Protein AF-A0A7T8K9T1-F1 (afdb_monomer)

Nearest PDB structures (foldseek):
  6iay-assembly1_A  TM=7.901E-01  e=1.241E-09  Homo sapiens
  2ceo-assembly2_B  TM=8.152E-01  e=9.406E-09  Homo sapiens
  2hi9-assembly1_A  TM=8.503E-01  e=2.207E-08  Homo sapiens
  4dy0-assembly2_B  TM=8.285E-01  e=6.074E-08  Homo sapiens
  2h4p-assembly1_A  TM=8.066E-01  e=1.470E-05  Gallus gallus

Sequence (209 aa):
DALTSVEPSVVNFINLPSYGRRLVPTSGLSLRGKFQAGYDPKLDATSVQVPLEMPLNLSLLLLLPGKPGEFKVGGLSSLESKLNSTSWNGLLKNFLPLQKEAHLLLPRLEQESLINLNSTFTTMGSTEIFGQEANFVGINGGRDLRLSAFYEFAKLSLKDSFKMNNTNNTTSSSEYDFRFERQFLYVLRHDPTGLIVTIGRYLKPKHAL

Mean predicted aligned error: 5.84 Å

Radius of gyration: 20.26 Å; Cα contacts (8 Å, |Δi|>4): 430; chains: 1; bounding box: 49×37×64 Å

Secondary structure (DSSP, 8-state):
--EEEEEEEEEEEEE--TT--EEEEEEEEEEEE--EEEEETTTTEEEEEEE--TTTTEEEEEEEEBSTT---TTHHHHHHHH-SHHHHHHHHTT-EE-SS-EEEEEE--EEEEEEE-HHHHHHTT--GGGSTT---HHHHSSS-------EEEEEEE-TTT----------PPP-EEEE--S-EEEEEEETTT--EEEEEEE-S-SS--

Structure (mmCIF, N/CA/C/O backbone):
data_AF-A0A7T8K9T1-F1
#
_entry.id   AF-A0A7T8K9T1-F1
#
loop_
_atom_site.group_PDB
_atom_site.id
_atom_site.type_symbol
_atom_site.label_atom_id
_atom_site.label_alt_id
_atom_site.label_comp_id
_atom_site.label_asym_id
_atom_site.label_entity_id
_atom_site.label_seq_id
_atom_site.pdbx_PDB_ins_code
_atom_site.Cartn_x
_atom_site.Cartn_y
_atom_site.Cartn_z
_atom_site.occupancy
_atom_site.B_iso_or_equiv
_atom_site.auth_seq_id
_atom_site.auth_comp_id
_atom_site.auth_asym_id
_atom_site.auth_atom_id
_atom_site.pdbx_PDB_model_num
ATOM 1 N N . ASP A 1 1 ? 4.604 10.161 19.103 1.00 60.38 1 ASP A N 1
ATOM 2 C CA . ASP A 1 1 ? 4.422 8.698 19.207 1.00 60.38 1 ASP A CA 1
ATOM 3 C C . ASP A 1 1 ? 2.996 8.327 19.577 1.00 60.38 1 ASP A C 1
ATOM 5 O O . ASP A 1 1 ? 2.416 8.959 20.454 1.00 60.38 1 ASP A O 1
ATOM 9 N N . ALA A 1 2 ? 2.415 7.377 18.836 1.00 71.12 2 ALA A N 1
ATOM 10 C CA . ALA A 1 2 ? 0.967 7.161 18.723 1.00 71.12 2 ALA A CA 1
ATOM 11 C C . ALA A 1 2 ? 0.430 5.887 19.408 1.00 71.12 2 ALA A C 1
ATOM 13 O O . ALA A 1 2 ? -0.766 5.824 19.692 1.00 71.12 2 ALA A O 1
ATOM 14 N N . LEU A 1 3 ? 1.276 4.879 19.652 1.00 86.12 3 LEU A N 1
ATOM 15 C CA . LEU A 1 3 ? 0.859 3.535 20.075 1.00 86.12 3 LEU A CA 1
ATOM 16 C C . LEU A 1 3 ? 0.908 3.355 21.598 1.00 86.12 3 LEU A C 1
ATOM 18 O O . LEU A 1 3 ? 1.920 3.648 22.233 1.00 86.12 3 LEU A O 1
ATOM 22 N N . THR A 1 4 ? -0.172 2.817 22.162 1.00 86.94 4 THR A N 1
ATOM 23 C CA . THR A 1 4 ? -0.349 2.493 23.588 1.00 86.94 4 THR A CA 1
ATOM 24 C C . THR A 1 4 ? -0.264 0.996 23.878 1.00 86.94 4 THR A C 1
ATOM 26 O O . THR A 1 4 ? 0.094 0.625 24.988 1.00 86.94 4 THR A O 1
ATOM 29 N N . SER A 1 5 ? -0.532 0.126 22.898 1.00 88.81 5 SER A N 1
ATOM 30 C CA . SER A 1 5 ? -0.268 -1.320 22.988 1.00 88.81 5 SER A CA 1
ATOM 31 C C . SER A 1 5 ? 0.101 -1.897 21.618 1.00 88.81 5 SER A C 1
ATOM 33 O O . SER A 1 5 ? -0.417 -1.459 20.586 1.00 88.81 5 SER A O 1
ATOM 35 N N . VAL A 1 6 ? 1.021 -2.866 21.624 1.00 91.00 6 VAL A N 1
ATOM 36 C CA . VAL A 1 6 ? 1.451 -3.658 20.465 1.00 91.00 6 VAL A CA 1
ATOM 37 C C . VAL A 1 6 ? 1.528 -5.118 20.901 1.00 91.00 6 VAL A C 1
ATOM 39 O O . VAL A 1 6 ? 2.450 -5.513 21.610 1.00 91.00 6 VAL A O 1
ATOM 42 N N . GLU A 1 7 ? 0.564 -5.929 20.478 1.00 92.44 7 GLU A N 1
ATOM 43 C CA . GLU A 1 7 ? 0.436 -7.323 20.909 1.00 92.44 7 GLU A CA 1
ATOM 44 C C . GLU A 1 7 ? 0.354 -8.272 19.704 1.00 92.44 7 GLU A C 1
ATOM 46 O O . GLU A 1 7 ? -0.314 -7.961 18.711 1.00 92.44 7 GLU A O 1
ATOM 51 N N . PRO A 1 8 ? 0.994 -9.455 19.749 1.00 93.06 8 PRO A N 1
ATOM 52 C CA . PRO A 1 8 ? 0.718 -10.517 18.789 1.00 93.06 8 PRO A CA 1
ATOM 53 C C . PRO A 1 8 ? -0.766 -10.897 18.812 1.00 93.06 8 PRO A C 1
ATOM 55 O O . PRO A 1 8 ? -1.368 -11.011 19.874 1.00 93.06 8 PRO A O 1
ATOM 58 N N . SER A 1 9 ? -1.354 -11.130 17.641 1.00 94.06 9 SER A N 1
ATOM 59 C CA . SER A 1 9 ? -2.766 -11.508 17.528 1.00 94.06 9 SER A CA 1
ATOM 60 C C . SER A 1 9 ? -3.000 -12.489 16.377 1.00 94.06 9 SER A C 1
ATOM 62 O O . SER A 1 9 ? -2.085 -12.809 15.612 1.00 94.06 9 SER A 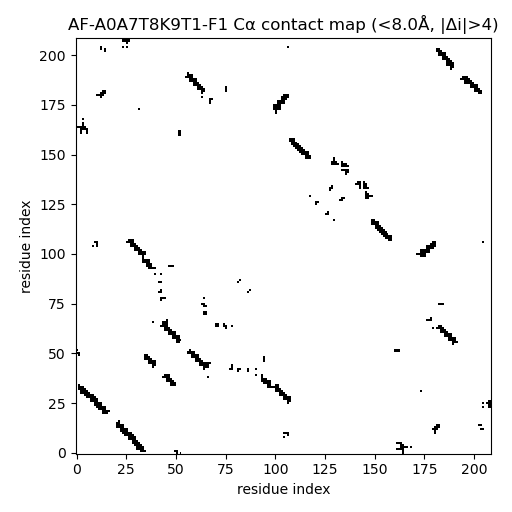O 1
ATOM 64 N N . VAL A 1 10 ? -4.235 -12.972 16.254 1.00 94.19 10 VAL A N 1
ATOM 65 C CA . VAL A 1 10 ? -4.708 -13.796 15.138 1.00 94.19 10 VAL A CA 1
ATOM 66 C C . VAL A 1 10 ? -5.718 -12.994 14.329 1.00 94.19 10 VAL A C 1
ATOM 68 O O . VAL A 1 10 ? -6.667 -12.432 14.872 1.00 94.19 10 VAL A O 1
ATOM 71 N N . VAL A 1 11 ? -5.532 -12.968 13.012 1.00 93.44 11 VAL A N 1
ATOM 72 C CA . VAL A 1 11 ? -6.467 -12.346 12.070 1.00 93.44 11 VAL A CA 1
ATOM 73 C C . VAL A 1 11 ? -7.157 -13.439 11.274 1.00 93.44 11 VAL A C 1
ATOM 75 O O . VAL A 1 11 ? -6.499 -14.250 10.626 1.00 93.44 11 VAL A O 1
ATOM 78 N N . ASN A 1 12 ? -8.487 -13.451 11.289 1.00 93.31 12 ASN A N 1
ATOM 79 C CA . ASN A 1 12 ? -9.278 -14.351 10.454 1.00 93.31 12 ASN A CA 1
ATOM 80 C C . ASN A 1 12 ? -9.433 -13.744 9.058 1.00 93.31 12 ASN A C 1
ATOM 82 O O . ASN A 1 12 ? -10.437 -13.108 8.750 1.00 93.31 12 ASN A O 1
ATOM 86 N N . PHE A 1 13 ? -8.413 -13.910 8.217 1.00 93.56 13 PHE A N 1
ATOM 87 C CA . PHE A 1 13 ? -8.350 -13.239 6.926 1.00 93.56 13 PHE A CA 1
ATOM 88 C C . PHE A 1 13 ? -9.337 -13.847 5.922 1.00 93.56 13 PHE A C 1
ATOM 90 O O . PHE A 1 13 ? -9.334 -15.048 5.652 1.00 93.56 13 PHE A O 1
ATOM 97 N N . ILE A 1 14 ? -10.170 -13.003 5.329 1.00 89.94 14 ILE A N 1
ATOM 98 C CA . ILE A 1 14 ? -11.134 -13.338 4.293 1.00 89.94 14 ILE A CA 1
ATOM 99 C C . ILE A 1 14 ? -10.390 -13.482 2.970 1.00 89.94 14 ILE A C 1
ATOM 101 O O . ILE A 1 14 ? -9.981 -12.502 2.346 1.00 89.94 14 ILE A O 1
ATOM 105 N N . ASN A 1 15 ? -10.262 -14.724 2.521 1.00 83.44 15 ASN A N 1
ATOM 106 C CA . ASN A 1 15 ? -9.766 -15.060 1.201 1.00 83.44 15 ASN A CA 1
ATOM 107 C C . ASN A 1 15 ? -10.945 -15.410 0.279 1.00 83.44 15 ASN A C 1
ATOM 109 O O . ASN A 1 15 ? -11.869 -16.121 0.681 1.00 83.44 15 ASN A O 1
ATOM 113 N N . LEU A 1 16 ? -10.903 -14.925 -0.961 1.00 76.44 16 LEU A N 1
ATOM 114 C CA . LEU A 1 16 ? -11.882 -15.230 -2.008 1.00 76.44 16 LEU A CA 1
ATOM 115 C C . LEU A 1 16 ? -11.211 -16.020 -3.145 1.00 76.44 16 LEU A C 1
ATOM 117 O O . LEU A 1 16 ? -10.875 -15.436 -4.176 1.00 76.44 16 LEU A O 1
ATOM 121 N N . PRO A 1 17 ? -10.965 -17.333 -2.993 1.00 68.88 17 PRO A N 1
ATOM 122 C CA . PRO A 1 17 ? -10.675 -18.183 -4.142 1.00 68.88 17 PRO A CA 1
ATOM 123 C C . PRO A 1 17 ? -11.879 -18.255 -5.095 1.00 68.88 17 PRO A C 1
ATOM 125 O O . PRO A 1 17 ? -13.014 -17.964 -4.718 1.00 68.88 17 PRO A O 1
ATOM 128 N N . SER A 1 18 ? -11.644 -18.740 -6.315 1.00 67.94 18 SER A N 1
ATOM 129 C CA . SER A 1 18 ? -12.665 -18.908 -7.361 1.00 67.94 18 SER A CA 1
ATOM 130 C C . SER A 1 18 ? -13.887 -19.743 -6.935 1.00 67.94 18 SER A C 1
ATOM 132 O O . SER A 1 18 ? -14.929 -19.657 -7.572 1.00 67.94 18 SER A O 1
ATOM 134 N N . TYR A 1 19 ? -13.771 -20.533 -5.860 1.00 61.38 19 TYR A N 1
ATOM 135 C CA . TYR A 1 19 ? -14.794 -21.461 -5.360 1.00 61.38 19 TYR A CA 1
ATOM 136 C C . TYR A 1 19 ? -15.547 -20.976 -4.104 1.00 61.38 19 TYR A C 1
ATOM 138 O O . TYR A 1 19 ? -16.273 -21.758 -3.495 1.00 61.38 19 TYR A O 1
ATOM 146 N N . GLY A 1 20 ? -15.389 -19.714 -3.687 1.00 72.00 20 GLY A N 1
ATOM 147 C CA . GLY A 1 20 ? -16.167 -19.122 -2.587 1.00 72.00 20 GLY A CA 1
ATOM 148 C C . GLY A 1 20 ? -15.324 -18.493 -1.477 1.00 72.00 20 GLY A C 1
ATOM 149 O O . GLY A 1 20 ? -14.103 -18.427 -1.558 1.00 72.00 20 GLY A O 1
ATOM 150 N N . AR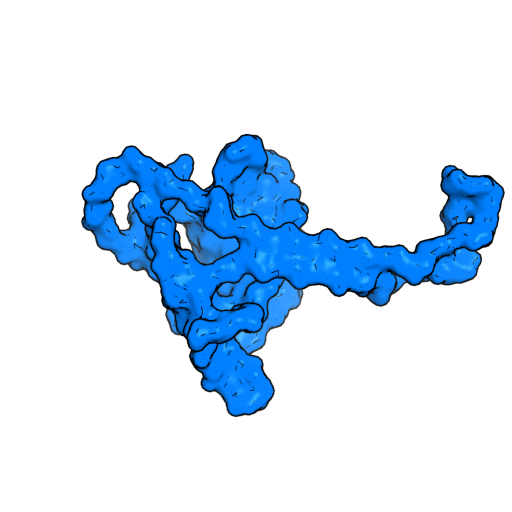G A 1 21 ? -15.980 -17.991 -0.424 1.00 79.69 21 ARG A N 1
ATOM 151 C CA . ARG A 1 21 ? -15.327 -17.292 0.697 1.00 79.69 21 ARG A CA 1
ATOM 152 C C . ARG A 1 21 ? -14.729 -18.287 1.695 1.00 79.69 21 ARG A C 1
ATOM 154 O O . ARG A 1 21 ? -15.449 -19.124 2.229 1.00 79.69 21 ARG A O 1
ATOM 161 N N . ARG A 1 22 ? -13.440 -18.141 2.016 1.00 85.88 22 ARG A N 1
ATOM 162 C CA . ARG A 1 22 ? -12.745 -18.914 3.060 1.00 85.88 22 ARG A CA 1
ATOM 163 C C . ARG A 1 22 ? -12.106 -17.980 4.083 1.00 85.88 22 ARG A C 1
ATOM 165 O O . ARG A 1 22 ? -11.428 -17.029 3.708 1.00 85.88 22 ARG A O 1
ATOM 172 N N . LEU A 1 23 ? -12.288 -18.278 5.368 1.00 89.56 23 LEU A N 1
ATOM 173 C CA . LEU A 1 23 ? -11.522 -17.647 6.442 1.00 89.56 23 LEU A CA 1
ATOM 174 C C . LEU A 1 23 ? -10.201 -18.397 6.624 1.00 89.56 23 LEU A C 1
ATOM 176 O O . LEU A 1 23 ? -10.181 -19.626 6.697 1.00 89.56 23 LEU A O 1
ATOM 180 N N . VAL A 1 24 ? -9.103 -17.652 6.654 1.00 92.00 24 VAL A N 1
ATOM 181 C CA . VAL A 1 24 ? -7.746 -18.161 6.839 1.00 92.00 24 VAL A CA 1
ATOM 182 C C . VAL A 1 24 ? -7.175 -17.500 8.092 1.00 92.00 24 VAL A C 1
ATOM 184 O O . VAL A 1 24 ? -6.816 -16.321 8.033 1.00 92.00 24 VAL A O 1
ATOM 187 N N . PRO A 1 25 ? -7.111 -18.215 9.226 1.00 93.31 25 PRO A N 1
ATOM 188 C CA . PRO A 1 25 ? -6.424 -17.726 10.413 1.00 93.31 25 PRO A CA 1
ATOM 189 C C . PRO A 1 25 ? -4.951 -17.465 10.082 1.00 93.31 25 PRO A C 1
ATOM 191 O O . PRO A 1 25 ? -4.279 -18.319 9.504 1.00 93.31 25 PRO A O 1
ATOM 194 N N . THR A 1 26 ? -4.447 -16.280 10.413 1.00 92.69 26 THR A N 1
ATOM 195 C CA . THR A 1 26 ? -3.045 -15.900 10.201 1.00 92.69 26 THR A CA 1
ATOM 196 C C . THR A 1 26 ? -2.505 -15.150 11.405 1.00 92.69 26 THR A C 1
ATOM 198 O O . THR A 1 26 ? -3.240 -14.433 12.086 1.00 92.69 26 THR A O 1
ATOM 201 N N . SER A 1 27 ? -1.197 -15.253 11.638 1.00 93.38 27 SER A N 1
ATOM 202 C CA . SER A 1 27 ? -0.519 -14.387 12.598 1.00 93.38 27 SER A CA 1
ATOM 203 C C . SER A 1 27 ? -0.641 -12.921 12.186 1.00 93.38 27 SER A C 1
ATOM 205 O O . SER A 1 27 ? -0.447 -12.557 11.020 1.00 93.38 27 SER A O 1
ATOM 207 N N . GLY A 1 28 ? -0.907 -12.074 13.169 1.00 93.56 28 GLY A N 1
ATOM 208 C CA . GLY A 1 28 ? -1.010 -10.636 13.015 1.00 93.56 28 GLY A CA 1
ATOM 209 C C . GLY A 1 28 ? -0.568 -9.884 14.257 1.00 93.56 28 GLY A C 1
ATOM 210 O O . GLY A 1 28 ? 0.108 -10.427 15.135 1.00 93.56 28 GLY A O 1
ATOM 211 N N . LEU A 1 29 ? -0.945 -8.615 14.285 1.00 94.00 29 LEU A N 1
ATOM 212 C CA . LEU A 1 29 ? -0.691 -7.665 15.349 1.00 94.00 29 LEU A CA 1
ATOM 213 C C . LEU A 1 29 ? -2.006 -6.977 15.718 1.00 94.00 29 LEU A C 1
ATOM 215 O O . LEU A 1 29 ? -2.808 -6.632 14.848 1.00 94.00 29 LEU A O 1
ATOM 219 N N . SER A 1 30 ? -2.201 -6.795 17.015 1.00 94.31 30 SER A N 1
ATOM 220 C CA . SER A 1 30 ? -3.205 -5.931 17.618 1.00 94.31 30 SER A CA 1
ATOM 221 C C . SER A 1 30 ? -2.488 -4.677 18.097 1.00 94.31 30 SER A C 1
ATOM 223 O O . SER A 1 30 ? -1.637 -4.742 18.983 1.00 94.31 30 SER A O 1
ATOM 225 N N . LEU A 1 31 ? -2.806 -3.546 17.479 1.00 93.62 31 LEU A N 1
ATOM 226 C CA . LEU A 1 31 ? -2.271 -2.242 17.834 1.00 93.62 31 LEU A CA 1
ATOM 227 C C . LEU A 1 31 ? -3.376 -1.426 18.501 1.00 93.62 31 LEU A C 1
ATOM 229 O O . LEU A 1 31 ? -4.505 -1.378 18.010 1.00 93.62 31 LEU A O 1
ATOM 233 N N . ARG A 1 32 ? -3.055 -0.748 19.599 1.00 93.50 32 ARG A N 1
ATOM 234 C CA . ARG A 1 32 ? -3.920 0.275 20.200 1.00 93.50 32 ARG A CA 1
ATOM 235 C C . ARG A 1 32 ? -3.181 1.594 20.245 1.00 93.50 32 ARG A C 1
ATOM 237 O O . ARG A 1 32 ? -1.961 1.615 20.405 1.00 93.50 32 ARG A O 1
ATOM 244 N N . GLY A 1 33 ? -3.910 2.684 20.061 1.00 91.94 33 GLY A N 1
ATOM 245 C CA . GLY A 1 33 ? -3.324 4.012 20.104 1.00 91.94 33 GLY A CA 1
ATOM 246 C C . GLY A 1 33 ? -4.173 5.080 19.439 1.00 91.94 33 GLY A C 1
ATOM 247 O O . GLY A 1 33 ? -5.306 4.848 19.009 1.00 91.94 33 GLY A O 1
ATOM 248 N N . LYS A 1 34 ? -3.601 6.279 19.352 1.00 91.50 34 LYS A N 1
ATOM 249 C CA . LYS A 1 34 ? -4.200 7.424 18.664 1.00 91.50 34 LYS A CA 1
ATOM 250 C C . LYS A 1 34 ? -3.694 7.475 17.232 1.00 91.50 34 LYS A C 1
ATOM 252 O O . LYS A 1 34 ? -2.539 7.810 16.992 1.00 91.50 34 LYS A O 1
ATOM 257 N N . PHE A 1 35 ? -4.571 7.179 16.285 1.00 93.88 35 PHE A N 1
ATOM 258 C CA . PHE A 1 35 ? -4.246 7.199 14.862 1.00 93.88 35 PHE A CA 1
ATOM 259 C C . PHE A 1 35 ? -4.880 8.399 14.168 1.00 93.88 35 PHE A C 1
ATOM 261 O O . PHE A 1 35 ? -5.846 8.984 14.664 1.00 93.88 35 PHE A O 1
ATOM 268 N N . GLN A 1 36 ? -4.355 8.732 12.991 1.00 95.69 36 GLN A N 1
ATOM 269 C CA . GLN A 1 36 ? -5.119 9.506 12.022 1.00 95.69 36 GLN A CA 1
ATOM 270 C C . GLN A 1 36 ? -5.840 8.532 11.098 1.00 95.69 36 GLN A C 1
ATOM 272 O O . GLN A 1 36 ? -5.248 7.553 10.642 1.00 95.69 36 GLN A O 1
ATOM 277 N N . ALA A 1 37 ? -7.117 8.770 10.837 1.00 96.94 37 ALA A N 1
ATOM 278 C CA . ALA A 1 37 ? -7.917 7.898 9.994 1.00 96.94 37 ALA A CA 1
ATOM 279 C C . ALA A 1 37 ? -9.030 8.680 9.300 1.00 96.94 37 ALA A C 1
ATOM 281 O O . ALA A 1 37 ? -9.370 9.793 9.701 1.00 96.94 37 ALA A O 1
ATOM 282 N N . GLY A 1 38 ? -9.606 8.081 8.264 1.00 96.00 38 GLY A N 1
ATOM 283 C CA . GLY A 1 38 ? -10.711 8.669 7.525 1.00 96.00 38 GLY A CA 1
ATOM 284 C C . GLY A 1 38 ? -11.374 7.679 6.585 1.00 96.00 38 GLY A C 1
ATOM 285 O O . GLY A 1 38 ? -10.893 6.569 6.368 1.00 96.00 38 GLY A O 1
ATOM 286 N N . TYR A 1 39 ? -12.501 8.091 6.021 1.00 96.62 39 TYR A N 1
ATOM 287 C CA . TYR A 1 39 ? -13.140 7.397 4.910 1.00 96.62 39 TYR A CA 1
ATOM 288 C C . TYR A 1 39 ? -13.135 8.320 3.697 1.00 96.62 39 TYR A C 1
ATOM 290 O O . TYR A 1 39 ? -13.576 9.464 3.798 1.00 96.62 39 TYR A O 1
ATOM 298 N N . ASP A 1 40 ? -12.654 7.822 2.562 1.00 97.06 40 ASP A N 1
ATOM 299 C CA . ASP A 1 40 ? -12.698 8.527 1.285 1.00 97.06 40 ASP A CA 1
ATOM 300 C C . ASP A 1 40 ? -13.885 8.009 0.451 1.00 97.06 40 ASP A C 1
ATOM 302 O O . ASP A 1 40 ? -13.859 6.859 0.005 1.00 97.06 40 ASP A O 1
ATOM 306 N N . PRO A 1 41 ? -14.926 8.824 0.199 1.00 94.94 41 PRO A N 1
ATOM 307 C CA . PRO A 1 41 ? -16.082 8.403 -0.592 1.00 94.94 41 PRO A CA 1
ATOM 308 C C . PRO A 1 41 ? -15.787 8.175 -2.078 1.00 94.94 41 PRO A C 1
ATOM 310 O O . PRO A 1 41 ? -16.513 7.427 -2.728 1.00 94.94 41 PRO A O 1
ATOM 313 N N . LYS A 1 42 ? -14.762 8.830 -2.640 1.00 95.19 42 LYS A N 1
ATOM 314 C CA . LYS A 1 42 ? -14.414 8.706 -4.064 1.00 95.19 42 LYS A CA 1
ATOM 315 C C . LYS A 1 42 ? -13.691 7.389 -4.315 1.00 95.19 42 LYS A C 1
ATOM 317 O O . LYS A 1 42 ? -14.028 6.671 -5.258 1.00 95.19 42 LYS A O 1
ATOM 322 N N . LEU A 1 43 ? -12.723 7.074 -3.458 1.00 97.00 43 LEU A N 1
ATOM 323 C CA . LEU A 1 43 ? -12.004 5.802 -3.480 1.00 97.00 43 LEU A CA 1
ATOM 324 C C . LEU A 1 43 ? -12.817 4.659 -2.872 1.00 97.00 43 LEU A C 1
ATOM 326 O O . LEU A 1 43 ? -12.529 3.507 -3.183 1.00 97.00 43 LEU A O 1
ATOM 330 N N . ASP A 1 44 ? -13.843 4.979 -2.077 1.00 96.44 44 ASP A N 1
ATOM 331 C CA . ASP A 1 44 ? -14.644 4.013 -1.326 1.00 96.44 44 ASP A CA 1
ATOM 332 C C . ASP A 1 44 ? -13.741 3.150 -0.433 1.00 96.44 44 ASP A C 1
ATOM 334 O O . ASP A 1 44 ? -13.670 1.927 -0.561 1.00 96.44 44 ASP A O 1
ATOM 338 N N . ALA A 1 45 ? -12.975 3.823 0.430 1.00 97.25 45 ALA A N 1
ATOM 339 C CA . ALA A 1 45 ? -11.982 3.182 1.284 1.00 97.25 45 ALA A CA 1
ATOM 340 C C . ALA A 1 45 ? -11.879 3.850 2.655 1.00 97.25 45 ALA A C 1
ATOM 342 O O . ALA A 1 45 ? -11.843 5.077 2.762 1.00 97.25 45 ALA A O 1
ATOM 343 N N . THR A 1 46 ? -11.764 3.039 3.701 1.00 97.31 46 THR A N 1
ATOM 344 C CA . THR A 1 46 ? -11.323 3.473 5.026 1.00 97.31 46 THR A CA 1
ATOM 345 C C . THR A 1 46 ? -9.806 3.417 5.103 1.00 97.31 46 THR A C 1
ATOM 347 O O . THR A 1 46 ? -9.207 2.381 4.824 1.00 97.31 46 THR A O 1
ATOM 350 N N . SER A 1 47 ? -9.178 4.511 5.517 1.00 97.38 47 SER A N 1
ATOM 351 C CA . SER A 1 47 ? -7.733 4.608 5.651 1.00 97.38 47 SER A CA 1
ATOM 352 C C . SER A 1 47 ? -7.304 4.900 7.084 1.00 97.38 47 SER A C 1
ATOM 354 O O . SER A 1 47 ? -7.959 5.655 7.799 1.00 97.38 47 SER A O 1
ATOM 356 N N . VAL A 1 48 ? -6.188 4.301 7.498 1.00 97.56 48 VAL A N 1
ATOM 357 C CA . VAL A 1 48 ? -5.554 4.511 8.808 1.00 97.56 48 VAL A CA 1
ATOM 358 C C . VAL A 1 48 ? -4.068 4.778 8.595 1.00 97.56 48 VAL A C 1
ATOM 360 O O . VAL A 1 48 ? -3.414 4.071 7.830 1.00 97.56 48 VAL A O 1
ATOM 363 N N . GLN A 1 49 ? -3.543 5.806 9.251 1.00 96.56 49 GLN A N 1
ATOM 364 C CA . GLN A 1 49 ? -2.127 6.146 9.267 1.00 96.56 49 GLN A CA 1
ATOM 365 C C . GLN A 1 49 ? -1.513 5.690 10.587 1.00 96.56 49 GLN A C 1
ATOM 367 O O . GLN A 1 49 ? -1.940 6.115 11.664 1.00 96.56 49 GLN A O 1
ATOM 372 N N . VAL A 1 50 ? -0.485 4.853 10.485 1.00 94.38 50 VAL A N 1
ATOM 373 C CA . VAL A 1 50 ? 0.334 4.393 11.605 1.00 94.38 50 VAL A CA 1
ATOM 374 C C . VAL A 1 50 ? 1.725 5.012 11.469 1.00 94.38 50 VAL A C 1
ATOM 376 O O . VAL A 1 50 ? 2.480 4.601 10.584 1.00 94.38 50 VAL A O 1
ATOM 379 N N . PRO A 1 51 ? 2.078 5.998 12.310 1.00 91.44 51 PRO A N 1
ATOM 380 C CA . PRO A 1 51 ? 3.434 6.528 12.356 1.00 91.44 51 PRO A CA 1
ATOM 381 C C . PRO A 1 51 ? 4.420 5.422 12.734 1.00 91.44 51 PRO A C 1
ATOM 383 O O . PRO A 1 51 ? 4.160 4.639 13.650 1.00 91.44 51 PRO A O 1
ATOM 386 N N . LEU A 1 52 ? 5.541 5.367 12.027 1.00 88.94 52 LEU A N 1
ATOM 387 C CA . LEU A 1 52 ? 6.677 4.504 12.321 1.00 88.94 52 LEU A CA 1
ATOM 388 C C . LEU A 1 52 ? 7.808 5.344 12.920 1.00 88.94 52 LEU A C 1
ATOM 390 O O . LEU A 1 52 ? 7.811 6.573 12.841 1.00 88.94 52 LEU A O 1
ATOM 394 N N . GLU A 1 53 ? 8.769 4.675 13.544 1.00 73.88 53 GLU A N 1
ATOM 395 C CA . GLU A 1 53 ? 9.801 5.350 14.324 1.00 73.88 53 GLU A CA 1
ATOM 396 C C . GLU A 1 53 ? 10.747 6.268 13.536 1.00 73.88 53 GLU A C 1
ATOM 398 O O . GLU A 1 53 ? 10.997 6.125 12.334 1.00 73.88 53 GLU A O 1
ATOM 403 N N . MET A 1 54 ? 11.355 7.183 14.294 1.00 62.31 54 MET A N 1
ATOM 404 C CA . MET A 1 54 ? 12.549 7.934 13.916 1.00 62.31 54 MET A CA 1
ATOM 405 C C . MET A 1 54 ? 13.750 6.987 13.713 1.00 62.31 54 MET A C 1
ATOM 407 O O . MET A 1 54 ? 13.846 5.969 14.397 1.00 62.31 54 MET A O 1
ATOM 411 N N . PRO A 1 55 ? 14.686 7.294 12.793 1.00 62.19 55 PRO A N 1
ATOM 412 C CA . PRO A 1 55 ? 15.034 8.638 12.313 1.00 62.19 55 PRO A CA 1
ATOM 413 C C . PRO A 1 55 ? 14.340 9.095 11.025 1.00 62.19 55 PRO A C 1
ATOM 415 O O . PRO A 1 55 ? 14.492 10.251 10.644 1.00 62.19 55 PRO A O 1
ATOM 418 N N . LEU A 1 56 ? 13.597 8.224 10.339 1.00 75.62 56 LEU A N 1
ATOM 419 C CA . LEU A 1 56 ? 13.116 8.519 8.985 1.00 75.62 56 LEU A CA 1
ATOM 420 C C . LEU A 1 56 ? 11.721 9.156 8.929 1.00 75.62 56 LEU A C 1
ATOM 422 O O . LEU A 1 56 ? 11.303 9.511 7.840 1.00 75.62 56 LEU A O 1
ATOM 426 N N . ASN A 1 57 ? 10.996 9.327 10.044 1.00 87.56 57 ASN A N 1
ATOM 427 C CA . ASN A 1 57 ? 9.646 9.926 10.048 1.00 87.56 57 ASN A CA 1
ATOM 428 C C . ASN A 1 57 ? 8.742 9.320 8.956 1.00 87.56 57 ASN A C 1
ATOM 430 O O . ASN A 1 57 ? 8.204 10.024 8.095 1.00 87.56 57 ASN A O 1
ATOM 434 N N . LEU A 1 58 ? 8.671 7.988 8.935 1.00 92.88 58 LEU A N 1
ATOM 435 C CA . LEU A 1 58 ? 7.836 7.257 7.991 1.00 92.88 58 LEU A CA 1
ATOM 436 C C . LEU A 1 58 ? 6.457 7.023 8.593 1.00 92.88 58 LEU A C 1
ATOM 438 O O . LEU A 1 58 ? 6.322 6.794 9.789 1.00 92.88 58 LEU A O 1
ATOM 442 N N . SER A 1 59 ? 5.450 6.959 7.738 1.00 94.31 59 SER A N 1
ATOM 443 C CA . SER A 1 59 ? 4.120 6.498 8.102 1.00 94.31 59 SER A CA 1
ATOM 444 C C . SER A 1 59 ? 3.701 5.335 7.217 1.00 94.31 59 SER A C 1
ATOM 446 O O . SER A 1 59 ? 3.848 5.374 5.992 1.00 94.31 59 SER A O 1
ATOM 448 N N . LEU A 1 60 ? 3.141 4.304 7.845 1.00 95.62 60 LEU A N 1
ATOM 449 C CA . LEU A 1 60 ? 2.409 3.247 7.168 1.00 95.62 60 LEU A CA 1
ATOM 450 C C . LEU A 1 60 ? 0.959 3.699 6.988 1.00 95.62 60 LEU A C 1
ATOM 452 O O . LEU A 1 60 ? 0.203 3.815 7.951 1.00 95.62 60 LEU A O 1
ATOM 456 N N . LEU A 1 61 ? 0.566 3.931 5.745 1.00 97.69 61 LEU A N 1
ATOM 457 C CA . LEU A 1 61 ? -0.811 4.192 5.360 1.00 97.69 61 LEU A CA 1
ATOM 458 C C . LEU A 1 61 ? -1.450 2.871 4.947 1.00 97.69 61 LEU A C 1
ATOM 460 O O . LEU A 1 61 ? -0.966 2.193 4.042 1.00 97.69 61 LEU A O 1
ATOM 464 N N . LEU A 1 62 ? -2.538 2.506 5.608 1.00 97.94 62 LEU A N 1
ATOM 465 C CA . LEU A 1 62 ? -3.311 1.307 5.321 1.00 97.94 62 LEU A CA 1
ATOM 466 C C . LEU A 1 62 ? -4.661 1.726 4.744 1.00 97.94 62 LEU A C 1
ATOM 468 O O . LEU A 1 62 ? -5.363 2.517 5.367 1.00 97.94 62 LEU A O 1
ATOM 472 N N . LEU A 1 63 ? -5.024 1.220 3.567 1.00 98.00 63 LEU A N 1
ATOM 473 C CA . LEU A 1 63 ? -6.268 1.548 2.870 1.00 98.00 63 LEU A CA 1
ATOM 474 C C . LEU A 1 63 ? -7.095 0.277 2.679 1.00 98.00 63 LEU A C 1
ATOM 476 O O . LEU A 1 63 ? -6.751 -0.609 1.892 1.00 98.00 63 LEU A O 1
ATOM 480 N N . LEU A 1 64 ? -8.209 0.210 3.392 1.00 97.25 64 LEU A N 1
ATOM 481 C CA . LEU A 1 64 ? -9.158 -0.887 3.372 1.00 97.25 64 LEU A CA 1
ATOM 482 C C . LEU A 1 64 ? -10.359 -0.521 2.485 1.00 97.25 64 LEU A C 1
ATOM 484 O O . LEU A 1 64 ? -11.042 0.454 2.789 1.00 97.25 64 LEU A O 1
ATOM 488 N N . PRO A 1 65 ? -10.672 -1.283 1.423 1.00 96.75 65 PRO A N 1
ATOM 489 C CA . PRO A 1 65 ? -11.856 -1.025 0.607 1.00 96.75 65 PRO A CA 1
ATOM 490 C C . PRO A 1 65 ? -13.161 -1.151 1.410 1.00 96.75 65 PRO A C 1
ATOM 492 O O . PRO A 1 65 ? -13.338 -2.107 2.181 1.00 96.75 65 PRO A O 1
ATOM 495 N N . GLY A 1 66 ? -14.087 -0.222 1.174 1.00 95.00 66 GLY A N 1
ATOM 496 C CA . GLY A 1 66 ? -15.361 -0.083 1.877 1.00 95.00 66 GLY A CA 1
ATOM 497 C C . GLY A 1 66 ? -15.238 0.559 3.261 1.00 95.00 66 GLY A C 1
ATOM 498 O O . GLY A 1 66 ? -14.158 0.963 3.692 1.00 95.00 66 GLY A O 1
ATOM 499 N N . LYS A 1 67 ? -16.368 0.638 3.970 1.00 92.75 67 LYS A N 1
ATOM 500 C CA . LYS A 1 67 ? -16.430 1.102 5.366 1.00 92.75 67 LYS A CA 1
ATOM 501 C C . LYS A 1 67 ? -15.978 0.009 6.357 1.00 92.75 67 LYS A C 1
ATOM 503 O O . LYS A 1 67 ? -15.881 -1.171 5.986 1.00 92.75 67 LYS A O 1
ATOM 508 N N . PRO A 1 68 ? -15.726 0.343 7.640 1.00 84.81 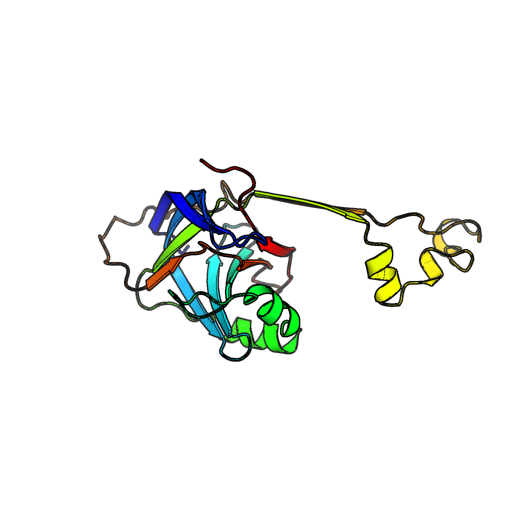68 PRO A N 1
ATOM 509 C CA . PRO A 1 68 ? -15.503 -0.668 8.672 1.00 84.81 68 PRO A CA 1
ATOM 510 C C . PRO A 1 68 ? -16.696 -1.631 8.750 1.00 84.81 68 PRO A C 1
ATOM 512 O O . PRO A 1 68 ? -17.847 -1.204 8.700 1.00 84.81 68 PRO A O 1
ATOM 515 N N . GLY A 1 69 ? -16.422 -2.936 8.818 1.00 82.81 69 GLY A N 1
ATOM 516 C CA . GLY A 1 69 ? -17.448 -3.990 8.816 1.00 82.81 69 GLY A CA 1
ATOM 517 C C . GLY A 1 69 ? -18.081 -4.313 7.453 1.00 82.81 69 GLY A C 1
ATOM 518 O O . GLY A 1 69 ? -18.747 -5.337 7.325 1.00 82.81 69 GLY A O 1
ATOM 519 N N . GLU A 1 70 ? -17.852 -3.506 6.414 1.00 87.69 70 GLU A N 1
ATOM 520 C CA . GLU A 1 70 ? -18.388 -3.751 5.073 1.00 87.69 70 GLU A CA 1
ATOM 521 C C . GLU A 1 70 ? -17.416 -4.585 4.227 1.00 87.69 70 GLU A C 1
ATOM 523 O O . GLU A 1 70 ? -16.226 -4.285 4.148 1.00 87.69 70 GLU A O 1
ATOM 528 N N . PHE A 1 71 ? -17.912 -5.623 3.551 1.00 86.31 71 PHE A N 1
ATOM 529 C CA . PHE A 1 71 ? -17.110 -6.433 2.636 1.00 86.31 71 PHE A CA 1
ATOM 530 C C . PHE A 1 71 ? -17.554 -6.223 1.187 1.00 86.31 71 PHE A C 1
ATOM 532 O O . PHE A 1 71 ? -18.689 -6.541 0.835 1.00 86.31 71 PHE A O 1
ATOM 539 N N . LYS A 1 72 ? -16.639 -5.744 0.335 1.00 86.38 72 LYS A N 1
ATOM 540 C CA . LYS A 1 72 ? -16.886 -5.517 -1.096 1.00 86.38 72 LYS A CA 1
ATOM 541 C C . LYS A 1 72 ? -16.085 -6.484 -1.956 1.00 86.38 72 LYS A C 1
ATOM 543 O O . LYS A 1 72 ? -14.853 -6.449 -1.966 1.00 86.38 72 LYS A O 1
ATOM 548 N N . VAL A 1 73 ? -16.789 -7.322 -2.714 1.00 86.00 73 VAL A N 1
ATOM 549 C CA . VAL A 1 73 ? -16.173 -8.178 -3.736 1.00 86.00 73 VAL A CA 1
ATOM 550 C C . VAL A 1 73 ? -15.518 -7.284 -4.792 1.00 86.00 73 VAL A C 1
ATOM 552 O O . VAL A 1 73 ? -16.137 -6.340 -5.270 1.00 86.00 73 VAL A O 1
ATOM 555 N N . GLY A 1 74 ? -14.248 -7.539 -5.117 1.00 90.06 74 GLY A N 1
ATOM 556 C CA . GLY A 1 74 ? -13.487 -6.698 -6.050 1.00 90.06 74 GLY A CA 1
ATOM 557 C C . GLY A 1 74 ? -13.152 -5.295 -5.521 1.00 90.06 74 GLY A C 1
ATOM 558 O O . GLY A 1 74 ? -12.666 -4.465 -6.287 1.00 90.06 74 GLY A O 1
ATOM 559 N N . GLY A 1 75 ? -13.369 -5.021 -4.227 1.00 93.69 75 GLY A N 1
ATOM 560 C CA . GLY A 1 75 ? -13.172 -3.693 -3.639 1.00 93.69 75 GLY A CA 1
ATOM 561 C C . GLY A 1 75 ? -11.762 -3.135 -3.848 1.00 93.69 75 GLY A C 1
ATOM 562 O O . GLY A 1 75 ? -11.620 -1.966 -4.192 1.00 93.69 75 GLY A O 1
ATOM 563 N N . LEU A 1 76 ? -10.726 -3.974 -3.720 1.00 95.62 76 LEU A N 1
ATOM 564 C CA . LEU A 1 76 ? -9.342 -3.549 -3.950 1.00 95.62 76 LEU A CA 1
ATOM 565 C C . LEU A 1 76 ? -9.096 -3.157 -5.414 1.00 95.62 76 LEU A C 1
ATOM 567 O O . LEU A 1 76 ? -8.506 -2.115 -5.660 1.00 95.62 76 LEU A O 1
ATOM 571 N N . SER A 1 77 ? -9.601 -3.932 -6.378 1.00 95.81 77 SER A N 1
ATOM 572 C CA . SER A 1 77 ? -9.449 -3.614 -7.805 1.00 95.81 77 SER A CA 1
ATOM 573 C C . SER A 1 77 ? -10.183 -2.320 -8.181 1.00 95.81 77 SER A C 1
ATOM 575 O O . SER A 1 77 ? -9.640 -1.485 -8.902 1.00 95.81 77 SER A O 1
ATOM 577 N N . SER A 1 78 ? -11.386 -2.105 -7.633 1.00 96.56 78 SER A N 1
ATOM 578 C CA . SER A 1 78 ? -12.111 -0.837 -7.782 1.0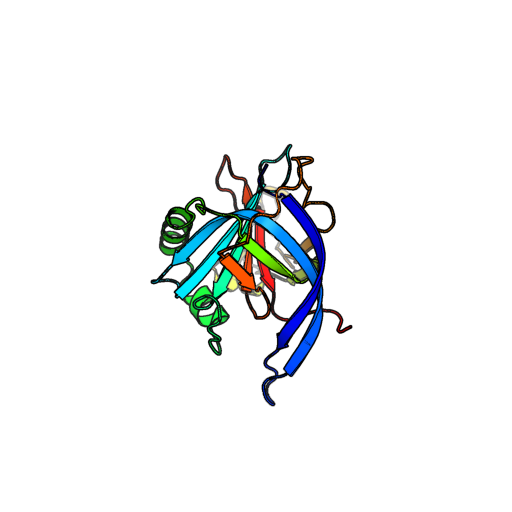0 96.56 78 SER A CA 1
ATOM 579 C C . SER A 1 78 ? -11.312 0.336 -7.201 1.00 96.56 78 SER A C 1
ATOM 581 O O . SER A 1 78 ? -11.192 1.370 -7.857 1.00 96.56 78 SER A O 1
ATOM 583 N N . LEU A 1 79 ? -10.727 0.177 -6.010 1.00 97.69 79 LEU A N 1
ATOM 584 C CA . LEU A 1 79 ? -9.855 1.184 -5.399 1.00 97.69 79 LEU A CA 1
ATOM 585 C C . LEU A 1 79 ? -8.639 1.487 -6.285 1.00 97.69 79 LEU A C 1
ATOM 587 O O . LEU A 1 79 ? -8.384 2.654 -6.574 1.00 97.69 79 LEU A O 1
ATOM 591 N N . GLU A 1 80 ? -7.928 0.457 -6.754 1.00 97.62 80 GLU A N 1
ATOM 592 C CA . GLU A 1 80 ? -6.747 0.579 -7.622 1.00 97.62 80 GLU A CA 1
ATOM 593 C C . GLU A 1 80 ? -7.083 1.321 -8.927 1.00 97.62 80 GLU A C 1
ATOM 595 O O . GLU A 1 80 ? -6.355 2.227 -9.319 1.00 97.62 80 GLU A O 1
ATOM 600 N N . SER A 1 81 ? -8.227 1.023 -9.556 1.00 97.50 81 SER A N 1
ATOM 601 C CA . SER A 1 81 ? -8.655 1.682 -10.803 1.00 97.50 81 SER A CA 1
ATOM 602 C C . SER A 1 81 ? -8.934 3.184 -10.658 1.00 97.50 81 SER A C 1
ATOM 604 O O . SER A 1 81 ? -8.854 3.935 -11.629 1.00 97.50 81 SER A O 1
ATOM 606 N N . LYS A 1 82 ? -9.261 3.635 -9.441 1.00 97.75 82 LYS A N 1
ATOM 607 C CA . LYS A 1 82 ? -9.544 5.040 -9.121 1.00 97.75 82 LYS A CA 1
ATOM 608 C C . LYS A 1 82 ? -8.331 5.757 -8.531 1.00 97.75 82 LYS A C 1
ATOM 610 O O . LYS A 1 82 ? -8.392 6.973 -8.315 1.00 97.75 82 LYS A O 1
ATOM 615 N N . LEU A 1 83 ? -7.249 5.034 -8.240 1.00 97.19 83 LEU A N 1
ATOM 616 C CA . LEU A 1 83 ? -6.061 5.588 -7.613 1.00 97.19 83 LEU A CA 1
ATOM 617 C C . LEU A 1 83 ? -5.204 6.307 -8.659 1.00 97.19 83 LEU A C 1
ATOM 619 O O . LEU A 1 83 ? -4.735 5.723 -9.628 1.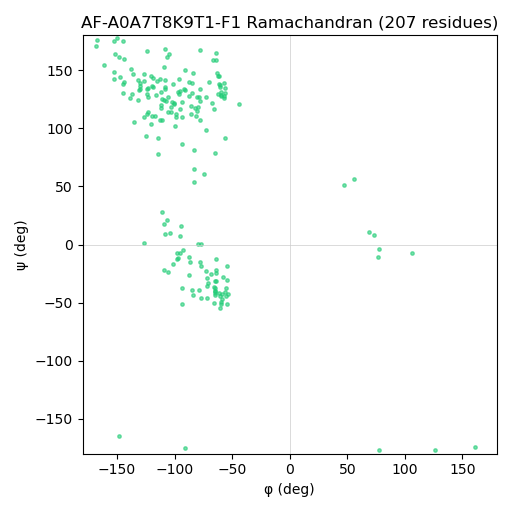00 97.19 83 LEU A O 1
ATOM 623 N N . ASN A 1 84 ? -5.016 7.604 -8.459 1.00 96.38 84 ASN A N 1
ATOM 624 C CA . ASN A 1 84 ? -4.193 8.481 -9.281 1.00 96.38 84 ASN A CA 1
ATOM 625 C C . ASN A 1 84 ? -3.690 9.643 -8.416 1.00 96.38 84 ASN A C 1
ATOM 627 O O . ASN A 1 84 ? -4.089 9.779 -7.261 1.00 96.38 84 ASN A O 1
ATOM 631 N N . SER A 1 85 ? -2.838 10.510 -8.963 1.00 95.44 85 SER A N 1
ATOM 632 C CA . SER A 1 85 ? -2.256 11.628 -8.208 1.00 95.44 85 SER A CA 1
ATOM 633 C C . SER A 1 85 ? -3.311 12.539 -7.565 1.00 95.44 85 SER A C 1
ATOM 635 O O . SER A 1 85 ? -3.139 12.991 -6.434 1.00 95.44 85 SER A O 1
ATOM 637 N N . THR A 1 86 ? -4.435 12.786 -8.243 1.00 96.94 86 THR A N 1
ATOM 638 C CA . THR A 1 86 ? -5.517 13.631 -7.721 1.00 96.94 86 THR A CA 1
ATOM 639 C C . THR A 1 86 ? -6.274 12.950 -6.586 1.00 96.94 86 THR A C 1
ATOM 641 O O . THR A 1 86 ? -6.515 13.579 -5.554 1.00 96.94 86 THR A O 1
ATOM 644 N N . SER A 1 87 ? -6.646 11.677 -6.747 1.00 97.12 87 SER A N 1
ATOM 645 C CA . SER A 1 87 ? -7.359 10.933 -5.705 1.00 97.12 87 SER A CA 1
ATOM 646 C C . SER A 1 87 ? -6.456 10.617 -4.510 1.00 97.12 87 SER A C 1
ATOM 648 O O . SER A 1 87 ? -6.917 10.717 -3.380 1.00 97.12 87 SER A O 1
ATOM 650 N N . TRP A 1 88 ? -5.158 10.384 -4.727 1.00 96.81 88 TRP A N 1
ATOM 651 C CA . TRP A 1 88 ? -4.142 10.277 -3.675 1.00 96.81 88 TRP A CA 1
ATOM 652 C C . TRP A 1 88 ? -4.032 11.553 -2.835 1.00 96.81 88 TRP A C 1
ATOM 654 O O . TRP A 1 88 ? -4.139 11.511 -1.611 1.00 96.81 88 TRP A O 1
ATOM 664 N N . ASN A 1 89 ? -3.893 12.714 -3.479 1.00 95.19 89 ASN A N 1
ATOM 665 C CA . ASN A 1 89 ? -3.842 13.995 -2.771 1.00 95.19 89 ASN A CA 1
ATOM 666 C C . ASN A 1 89 ? -5.153 14.309 -2.033 1.00 95.19 89 ASN A C 1
ATOM 668 O O . ASN A 1 89 ? -5.133 14.981 -1.003 1.00 95.19 89 ASN A O 1
ATOM 672 N N . GLY A 1 90 ? -6.291 13.848 -2.560 1.00 95.69 90 GLY A N 1
ATOM 673 C CA . GLY A 1 90 ? -7.583 13.914 -1.878 1.00 95.69 90 GLY A CA 1
ATOM 674 C C . GLY A 1 90 ? -7.614 13.041 -0.626 1.00 95.69 90 GLY A C 1
ATOM 675 O O . GLY A 1 90 ? -7.921 13.540 0.452 1.00 95.69 90 GLY A O 1
ATOM 676 N N . LEU A 1 91 ? -7.209 11.777 -0.758 1.00 96.62 91 LEU A N 1
ATOM 677 C CA . LEU A 1 91 ? -7.131 10.810 0.333 1.00 96.62 91 LEU A CA 1
ATOM 678 C C . LEU A 1 91 ? -6.263 11.318 1.487 1.00 96.62 91 LEU A C 1
ATOM 680 O O . LEU A 1 91 ? -6.666 11.212 2.642 1.00 96.62 91 LEU A O 1
ATOM 684 N N . LEU A 1 92 ? -5.095 11.899 1.187 1.00 95.88 92 LEU A N 1
ATOM 685 C CA . LEU A 1 92 ? -4.182 12.413 2.212 1.00 95.88 92 LEU A CA 1
ATOM 686 C C . LEU A 1 92 ? -4.828 13.481 3.112 1.00 95.88 92 LEU A C 1
ATOM 688 O O . LEU A 1 92 ? -4.462 13.597 4.276 1.00 95.88 92 LEU A O 1
ATOM 692 N N . LYS A 1 93 ? -5.819 14.227 2.608 1.00 95.19 93 LYS A N 1
ATOM 693 C CA . LYS A 1 93 ? -6.559 15.235 3.389 1.00 95.19 93 LYS A CA 1
ATOM 694 C C . LYS A 1 93 ? -7.606 14.626 4.325 1.00 95.19 93 LYS A C 1
ATOM 696 O O . LYS A 1 93 ? -8.089 15.325 5.210 1.00 95.19 93 LYS A O 1
ATOM 701 N N . ASN A 1 94 ? -7.962 13.356 4.132 1.00 94.75 94 ASN A N 1
ATOM 702 C CA . ASN A 1 94 ? -8.971 12.668 4.938 1.00 94.75 94 ASN A CA 1
ATOM 703 C C . ASN A 1 94 ? -8.388 12.026 6.202 1.00 94.75 94 ASN A C 1
ATOM 705 O O . ASN A 1 94 ? -9.158 11.582 7.049 1.00 94.75 94 ASN A O 1
ATOM 709 N N . PHE A 1 95 ? -7.062 11.958 6.350 1.00 95.19 95 PHE A N 1
ATOM 710 C CA . PHE A 1 95 ? -6.441 11.491 7.588 1.00 95.19 95 PHE A CA 1
ATOM 711 C C . PHE A 1 95 ? -6.606 12.556 8.672 1.00 95.19 95 PHE A C 1
ATOM 713 O O . PHE A 1 95 ? -5.866 13.534 8.731 1.00 95.19 95 PHE A O 1
ATOM 720 N N . LEU A 1 96 ? -7.611 12.364 9.524 1.00 95.38 96 LEU A N 1
ATOM 721 C CA . LEU A 1 96 ? -7.896 13.245 10.647 1.00 95.38 96 LEU A CA 1
ATOM 722 C C . LEU A 1 96 ? -7.539 12.542 11.961 1.00 95.38 96 LEU A C 1
ATOM 724 O O . LEU A 1 96 ? -7.791 11.341 12.089 1.00 95.38 96 LEU A O 1
ATOM 728 N N . PRO A 1 97 ? -6.978 13.254 12.956 1.00 94.75 97 PRO A N 1
ATOM 729 C CA . PRO A 1 97 ? -6.740 12.687 14.277 1.00 94.75 97 PRO A CA 1
ATOM 730 C C . PRO A 1 97 ? -8.038 12.169 14.903 1.00 94.75 97 PRO A C 1
ATOM 732 O O . PRO A 1 97 ? -9.019 12.906 15.034 1.00 94.75 97 PRO A O 1
ATOM 735 N N . LEU A 1 98 ? -8.038 10.904 15.319 1.00 92.00 98 LEU A N 1
ATOM 736 C CA . LEU A 1 98 ? -9.157 10.334 16.059 1.00 92.00 98 LEU A CA 1
ATOM 737 C C . LEU A 1 98 ? -9.225 10.929 17.470 1.00 92.00 98 LEU A C 1
ATOM 739 O O . LEU A 1 98 ? -8.208 11.114 18.139 1.00 92.00 98 LEU A O 1
ATOM 743 N N . GLN A 1 99 ? -10.445 11.211 17.935 1.00 88.94 99 GLN A N 1
ATOM 744 C CA . GLN A 1 99 ? -10.683 11.814 19.255 1.00 88.94 99 GLN A CA 1
ATOM 745 C C . GLN A 1 99 ? -10.419 10.839 20.412 1.00 88.94 99 GLN A C 1
ATOM 747 O O . GLN A 1 99 ? -10.047 11.253 21.509 1.00 88.94 99 GLN A O 1
ATOM 752 N N . LYS A 1 100 ? -10.595 9.538 20.163 1.00 89.56 100 LYS A N 1
ATOM 753 C CA . LYS A 1 100 ? -10.331 8.448 21.109 1.00 89.56 100 LYS A CA 1
ATOM 754 C C . LYS A 1 100 ? -9.359 7.446 20.499 1.00 89.56 100 LYS A C 1
ATOM 756 O O . LYS A 1 100 ? -9.107 7.467 19.294 1.00 89.56 100 LYS A O 1
ATOM 761 N N . GLU A 1 101 ? -8.827 6.565 21.338 1.00 91.19 101 GLU A N 1
ATOM 762 C CA . GLU A 1 101 ? -8.000 5.461 20.864 1.00 91.19 101 GLU A CA 1
ATOM 763 C C . GLU A 1 101 ? -8.788 4.533 19.937 1.00 91.19 101 GLU A C 1
ATOM 765 O O . GLU A 1 101 ? -9.985 4.283 20.128 1.00 91.19 101 GLU A O 1
ATOM 770 N N . ALA A 1 102 ? -8.084 4.010 18.938 1.00 93.25 102 ALA A N 1
ATOM 771 C CA . ALA A 1 102 ? -8.581 2.947 18.088 1.00 93.25 102 ALA A CA 1
ATOM 772 C C . ALA A 1 102 ? -7.845 1.645 18.378 1.00 93.25 102 ALA A C 1
ATOM 774 O O . ALA A 1 102 ? -6.681 1.632 18.780 1.00 93.25 102 AL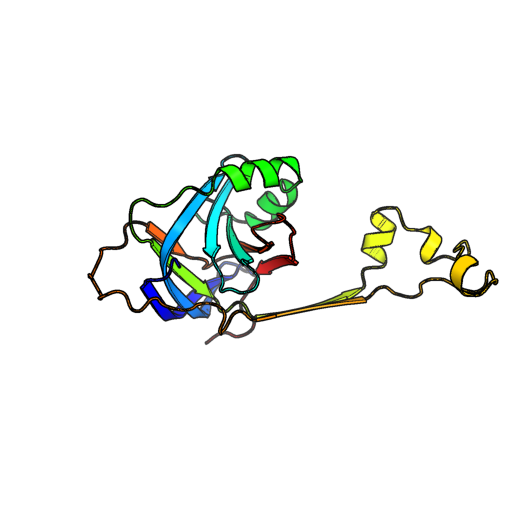A A O 1
ATOM 775 N N . HIS A 1 103 ? -8.539 0.553 18.109 1.00 95.06 103 HIS A N 1
ATOM 776 C CA . HIS A 1 103 ? -7.967 -0.764 17.952 1.00 95.06 103 HIS A CA 1
ATOM 777 C C . HIS A 1 103 ? -7.746 -1.021 16.459 1.00 95.06 103 HIS A C 1
ATOM 779 O O . HIS A 1 103 ? -8.637 -0.806 15.638 1.00 95.06 103 HIS A O 1
ATOM 785 N N . LEU A 1 104 ? -6.541 -1.448 16.105 1.00 95.56 104 LEU A N 1
ATOM 786 C CA . LEU A 1 104 ? -6.133 -1.766 14.749 1.00 95.56 104 LEU A CA 1
ATOM 787 C C . LEU A 1 104 ? -5.613 -3.203 14.721 1.00 95.56 104 LEU A C 1
ATOM 789 O O . LEU A 1 104 ? -4.560 -3.509 15.274 1.00 95.56 104 LEU A O 1
ATOM 793 N N . LEU A 1 105 ? -6.349 -4.07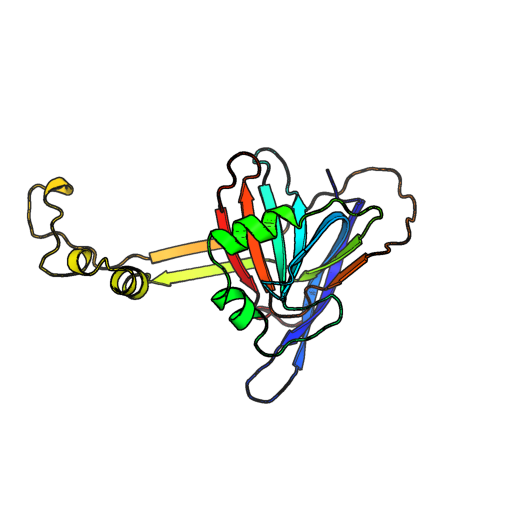6 14.045 1.00 95.94 105 LEU A N 1
ATOM 794 C CA . LEU A 1 105 ? -5.988 -5.469 13.835 1.00 95.94 105 LEU A CA 1
ATOM 795 C C . LEU A 1 105 ? -5.479 -5.645 12.404 1.00 95.94 105 LEU A C 1
ATOM 797 O O . LEU A 1 105 ? -6.232 -5.434 11.450 1.00 95.94 105 LEU A O 1
ATOM 801 N N . LEU A 1 106 ? -4.223 -6.057 12.244 1.00 94.75 106 LEU A N 1
ATOM 802 C CA . LEU A 1 106 ? -3.605 -6.271 10.935 1.00 94.75 106 LEU A CA 1
ATOM 803 C C . LEU A 1 106 ? -2.801 -7.574 10.883 1.00 94.75 106 LEU A C 1
ATOM 805 O O . LEU A 1 106 ? -2.210 -7.973 11.885 1.00 94.75 106 LEU A O 1
ATOM 809 N N . PRO A 1 107 ? -2.746 -8.263 9.732 1.00 94.62 107 PRO A N 1
ATOM 810 C CA . PRO A 1 107 ? -1.840 -9.389 9.564 1.00 94.62 107 PRO A CA 1
ATOM 811 C C . PRO A 1 107 ? -0.386 -8.906 9.581 1.00 94.62 107 PRO A C 1
ATOM 813 O O . PRO A 1 107 ? -0.103 -7.740 9.293 1.00 94.62 107 PRO A O 1
ATOM 816 N N . ARG A 1 108 ? 0.561 -9.807 9.871 1.00 91.19 108 ARG A N 1
ATOM 817 C CA . ARG A 1 108 ? 1.985 -9.462 9.761 1.00 91.19 108 ARG A CA 1
ATOM 818 C C . ARG A 1 108 ? 2.310 -9.055 8.325 1.00 91.19 108 ARG A C 1
ATOM 820 O O . ARG A 1 108 ? 2.012 -9.789 7.377 1.00 91.19 108 ARG A O 1
ATOM 827 N N . LEU A 1 109 ? 2.926 -7.885 8.177 1.00 89.12 109 LEU A N 1
ATOM 828 C CA . LEU A 1 109 ? 3.289 -7.335 6.878 1.00 89.12 109 LEU A CA 1
ATOM 829 C C . LEU A 1 109 ? 4.729 -7.717 6.528 1.00 89.12 109 LEU A C 1
ATOM 831 O O . LEU A 1 109 ? 5.670 -6.979 6.810 1.00 89.12 109 LEU A O 1
ATOM 835 N N . GLU A 1 110 ? 4.871 -8.897 5.925 1.00 89.50 110 GLU A N 1
ATOM 836 C CA . GLU A 1 110 ? 6.143 -9.447 5.446 1.00 89.50 110 GLU A CA 1
ATOM 837 C C . GLU A 1 110 ? 6.028 -9.799 3.956 1.00 89.50 110 GLU A C 1
ATOM 839 O O . GLU A 1 110 ? 5.569 -10.880 3.565 1.00 89.50 110 GLU A O 1
ATOM 844 N N . GLN A 1 111 ? 6.414 -8.857 3.100 1.00 88.31 111 GLN A N 1
ATOM 845 C CA . GLN A 1 111 ? 6.277 -8.970 1.651 1.00 88.31 111 GLN A CA 1
ATOM 846 C C . GLN A 1 111 ? 7.641 -9.070 0.983 1.00 88.31 111 GLN A C 1
ATOM 848 O O . GLN A 1 111 ? 8.614 -8.462 1.416 1.00 88.31 111 GLN A O 1
ATOM 853 N N . GLU A 1 112 ? 7.701 -9.889 -0.058 1.00 91.62 112 GLU A N 1
ATOM 854 C CA . GLU A 1 112 ? 8.894 -10.085 -0.872 1.00 91.62 112 GLU A CA 1
ATOM 855 C C . GLU A 1 112 ? 8.433 -10.296 -2.307 1.00 91.62 112 GLU A C 1
ATOM 857 O O . GLU A 1 112 ? 7.513 -11.084 -2.546 1.00 91.62 112 GLU A O 1
ATOM 862 N N . SER A 1 113 ? 9.030 -9.569 -3.242 1.00 90.75 113 SER A N 1
ATOM 863 C CA . SER A 1 113 ? 8.695 -9.645 -4.657 1.00 90.75 113 SER A CA 1
ATOM 864 C C . SER A 1 113 ? 9.937 -9.481 -5.515 1.00 90.75 113 SER A C 1
ATOM 866 O O . SER A 1 113 ? 10.770 -8.622 -5.245 1.00 90.75 113 SER A O 1
ATOM 868 N N . LEU A 1 114 ? 10.005 -10.273 -6.581 1.00 95.00 114 LEU A N 1
ATOM 869 C CA . LEU A 1 114 ? 10.934 -10.107 -7.690 1.00 95.00 114 LEU A CA 1
ATOM 870 C C . LEU A 1 114 ? 10.100 -9.984 -8.964 1.00 95.00 114 LEU A C 1
ATOM 872 O O . LEU A 1 114 ? 9.403 -10.930 -9.333 1.00 95.00 114 LEU A O 1
ATOM 876 N N . ILE A 1 115 ? 10.13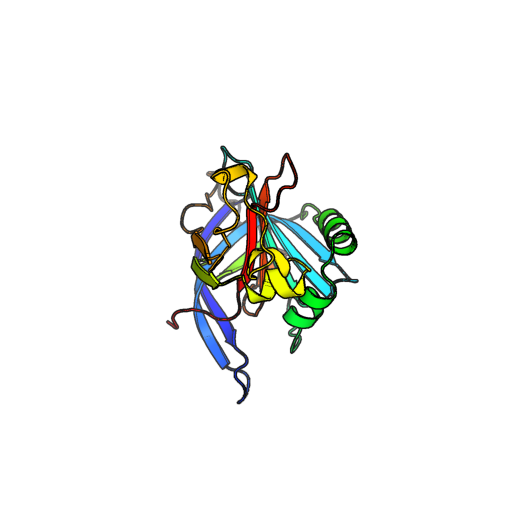1 -8.819 -9.605 1.00 94.81 115 ILE A N 1
ATOM 877 C CA . ILE A 1 115 ? 9.275 -8.504 -10.752 1.00 94.81 115 ILE A CA 1
ATOM 878 C C . ILE A 1 115 ? 10.154 -8.102 -11.930 1.00 94.81 115 ILE A C 1
ATOM 880 O O . ILE A 1 115 ? 11.010 -7.232 -11.803 1.00 94.81 115 ILE A O 1
ATOM 884 N N . ASN A 1 116 ? 9.927 -8.723 -13.088 1.00 95.94 116 ASN A N 1
ATOM 885 C CA . ASN A 1 116 ? 10.459 -8.229 -14.353 1.00 95.94 116 ASN A CA 1
ATOM 886 C C . ASN A 1 116 ? 9.526 -7.127 -14.880 1.00 95.94 116 ASN A C 1
ATOM 888 O O . ASN A 1 116 ? 8.355 -7.391 -15.151 1.00 95.94 116 ASN A O 1
ATOM 892 N N . LEU A 1 117 ? 10.041 -5.906 -15.013 1.00 96.19 117 LEU A N 1
ATOM 893 C CA . LEU A 1 117 ? 9.281 -4.719 -15.406 1.00 96.19 117 LEU A CA 1
ATOM 894 C C . LEU A 1 117 ? 9.352 -4.403 -16.905 1.00 96.19 117 LEU A C 1
ATOM 896 O O . LEU A 1 117 ? 8.837 -3.368 -17.322 1.00 96.19 117 LEU A O 1
ATOM 900 N N . ASN A 1 118 ? 9.944 -5.268 -17.733 1.00 94.56 118 ASN A N 1
ATOM 901 C CA . ASN A 1 118 ? 10.095 -5.011 -19.169 1.00 94.56 118 ASN A CA 1
ATOM 902 C C . ASN A 1 118 ? 8.762 -4.683 -19.846 1.00 94.56 118 ASN A C 1
ATOM 904 O O . ASN A 1 118 ? 8.645 -3.670 -20.536 1.00 94.56 118 ASN A O 1
ATOM 908 N N . SER A 1 119 ? 7.743 -5.523 -19.639 1.00 94.06 119 SER A N 1
ATOM 909 C CA . SER A 1 119 ? 6.417 -5.320 -20.234 1.00 94.06 119 SER A CA 1
ATOM 910 C C . SER A 1 119 ? 5.741 -4.062 -19.693 1.00 94.06 119 SER A C 1
ATOM 912 O O . SER A 1 119 ? 5.102 -3.343 -20.460 1.00 94.06 119 SER A O 1
ATOM 914 N N . THR A 1 120 ? 5.923 -3.760 -18.406 1.00 95.25 120 THR A N 1
ATOM 915 C CA . THR A 1 120 ? 5.417 -2.539 -17.770 1.00 95.25 120 THR A CA 1
ATOM 916 C C . THR A 1 120 ? 6.015 -1.300 -18.430 1.00 95.25 120 THR A C 1
ATOM 918 O O . THR A 1 120 ? 5.268 -0.464 -18.931 1.00 95.25 120 THR A O 1
ATOM 921 N N . PHE A 1 121 ? 7.345 -1.205 -18.518 1.00 94.88 121 PHE A N 1
ATOM 922 C CA . PHE A 1 121 ? 8.022 -0.076 -19.162 1.00 94.88 121 PHE A CA 1
ATOM 923 C C . PHE A 1 121 ? 7.663 0.049 -20.644 1.00 94.88 121 PHE A C 1
ATOM 925 O O . PHE A 1 121 ? 7.382 1.151 -21.107 1.00 94.88 121 PHE A O 1
ATOM 932 N N . THR A 1 122 ? 7.589 -1.074 -21.363 1.00 93.31 122 THR A N 1
ATOM 933 C CA . THR A 1 122 ? 7.155 -1.108 -22.770 1.00 93.31 122 THR A CA 1
ATOM 934 C C . THR A 1 122 ? 5.741 -0.538 -22.917 1.00 93.31 122 THR A C 1
ATOM 936 O O . THR A 1 122 ? 5.509 0.329 -23.754 1.00 93.31 122 THR A O 1
ATOM 939 N N . THR A 1 123 ? 4.805 -0.962 -22.062 1.00 94.81 123 THR A N 1
ATOM 940 C CA . THR A 1 123 ? 3.410 -0.478 -22.057 1.00 94.81 123 THR A CA 1
ATOM 941 C C . THR A 1 123 ? 3.319 1.005 -21.689 1.00 94.81 123 THR A C 1
ATOM 943 O O . THR A 1 123 ? 2.443 1.709 -22.183 1.00 94.81 123 THR A O 1
ATOM 946 N N . MET A 1 124 ? 4.239 1.501 -20.857 1.00 94.44 124 MET A N 1
ATOM 947 C CA . MET A 1 124 ? 4.352 2.919 -20.494 1.00 94.44 124 MET A CA 1
ATOM 948 C C . MET A 1 124 ? 5.058 3.782 -21.557 1.00 94.44 124 MET A C 1
ATOM 950 O O . MET A 1 124 ? 5.202 4.984 -21.352 1.00 94.44 124 MET A O 1
ATOM 954 N N . GLY A 1 125 ? 5.478 3.199 -22.684 1.00 93.12 125 GLY A N 1
ATOM 955 C CA . GLY A 1 125 ? 6.066 3.914 -23.822 1.00 93.12 125 GLY A CA 1
ATOM 956 C C . GLY A 1 125 ? 7.576 3.736 -23.988 1.00 93.12 125 GLY A C 1
ATOM 957 O O . GLY A 1 125 ? 8.118 4.117 -25.022 1.00 93.12 125 GLY A O 1
ATOM 958 N N . SER A 1 126 ? 8.262 3.099 -23.038 1.00 91.25 126 SER A N 1
ATOM 959 C CA . SER A 1 126 ? 9.703 2.828 -23.112 1.00 91.25 126 SER A CA 1
ATOM 960 C C . SER A 1 126 ? 9.992 1.568 -23.931 1.00 91.25 126 SER A C 1
ATOM 962 O O . SER A 1 126 ? 10.459 0.559 -23.408 1.00 91.25 126 SER A O 1
ATOM 964 N N . THR A 1 127 ? 9.671 1.606 -25.221 1.00 88.31 127 THR A N 1
ATOM 965 C CA . THR A 1 127 ? 9.810 0.460 -26.134 1.00 88.31 127 THR A CA 1
ATOM 966 C C . THR A 1 127 ? 11.224 0.351 -26.717 1.00 88.31 127 THR A C 1
ATOM 968 O O . THR A 1 127 ? 11.785 -0.742 -26.793 1.00 88.31 127 THR A O 1
ATOM 971 N N . GLU A 1 128 ? 11.836 1.487 -27.060 1.00 92.50 128 GLU A N 1
ATOM 972 C CA . GLU A 1 128 ? 13.126 1.560 -27.761 1.00 92.50 128 GLU A CA 1
ATOM 973 C C . GLU A 1 128 ? 14.290 1.012 -26.929 1.00 92.50 128 GLU A C 1
ATOM 975 O O . GLU A 1 128 ? 15.154 0.316 -27.454 1.00 92.50 128 GLU A O 1
ATOM 980 N N . ILE A 1 129 ? 14.287 1.253 -25.614 1.00 93.75 129 ILE A N 1
ATOM 981 C CA . ILE A 1 129 ? 15.401 0.911 -24.713 1.00 93.75 129 ILE A CA 1
ATOM 982 C C . ILE A 1 129 ? 15.673 -0.599 -24.597 1.00 93.75 129 ILE A C 1
ATOM 984 O O . ILE A 1 129 ? 16.780 -0.992 -24.224 1.00 93.75 129 ILE A O 1
ATOM 988 N N . PHE A 1 130 ? 14.681 -1.438 -24.915 1.00 93.50 130 PHE A N 1
ATOM 989 C CA . PHE A 1 130 ? 14.804 -2.901 -24.922 1.00 93.50 130 PHE A CA 1
ATOM 990 C C . PHE A 1 130 ? 15.056 -3.476 -26.329 1.00 93.50 130 PHE A C 1
ATOM 992 O O . PHE A 1 130 ? 15.372 -4.660 -26.470 1.00 93.50 130 PHE A O 1
ATOM 999 N N . GLY A 1 131 ? 14.884 -2.659 -27.373 1.00 90.12 131 GLY A N 1
ATOM 1000 C CA . GLY A 1 131 ? 14.968 -3.059 -28.775 1.00 90.12 131 GLY A CA 1
ATOM 1001 C C . GLY A 1 131 ? 16.364 -2.909 -29.382 1.00 90.12 131 GLY A C 1
ATOM 1002 O O . GLY A 1 131 ? 17.334 -2.580 -28.703 1.00 90.12 131 GLY A O 1
ATOM 1003 N N . GLN A 1 132 ? 16.466 -3.158 -30.690 1.00 90.06 132 GLN A N 1
ATOM 1004 C CA . GLN A 1 132 ? 17.698 -2.908 -31.457 1.00 90.06 132 GLN A CA 1
ATOM 1005 C C . GLN A 1 132 ? 17.948 -1.411 -31.691 1.00 90.06 132 GLN A C 1
ATOM 1007 O O . GLN A 1 132 ? 19.090 -1.007 -31.860 1.00 90.06 132 GLN A O 1
ATOM 1012 N N . GLU A 1 133 ? 16.892 -0.596 -31.635 1.00 91.44 133 GLU A N 1
ATOM 1013 C CA . GLU A 1 133 ? 16.956 0.866 -31.769 1.00 91.44 133 GLU A CA 1
ATOM 1014 C C . GLU A 1 133 ? 17.464 1.570 -30.497 1.00 91.44 133 GLU A C 1
ATOM 1016 O O . GLU A 1 133 ? 17.553 2.797 -30.451 1.00 91.44 133 GLU A O 1
ATOM 1021 N N . ALA A 1 134 ? 17.787 0.810 -29.445 1.00 95.00 134 ALA A N 1
ATOM 1022 C CA . ALA A 1 134 ? 18.283 1.355 -28.193 1.00 95.00 134 ALA A CA 1
ATOM 1023 C C . ALA A 1 134 ? 19.554 2.188 -28.416 1.00 95.00 134 ALA A C 1
ATOM 1025 O O . ALA A 1 134 ? 20.540 1.726 -28.991 1.00 95.00 134 ALA A O 1
ATOM 1026 N N . ASN A 1 135 ? 19.552 3.421 -27.910 1.00 94.19 135 ASN A N 1
ATOM 1027 C CA . ASN A 1 135 ? 20.684 4.329 -28.041 1.00 94.19 135 ASN A CA 1
ATOM 1028 C C . ASN A 1 135 ? 21.305 4.638 -26.675 1.00 94.19 135 ASN A C 1
ATOM 1030 O O . ASN A 1 135 ? 20.922 5.590 -25.997 1.00 94.19 135 ASN A O 1
ATOM 1034 N N . PHE A 1 136 ? 22.304 3.838 -26.300 1.00 95.44 136 PHE A N 1
ATOM 1035 C CA . PHE A 1 136 ? 23.088 4.003 -25.072 1.00 95.44 136 PHE A CA 1
ATOM 1036 C C . PHE A 1 136 ? 24.540 4.437 -25.338 1.00 95.44 136 PHE A C 1
ATOM 1038 O O . PHE A 1 136 ? 25.423 4.195 -24.516 1.00 95.44 136 PHE A O 1
ATOM 1045 N N . VAL A 1 137 ? 24.789 5.140 -26.452 1.00 95.81 137 VAL A N 1
ATOM 1046 C CA . VAL A 1 137 ? 26.128 5.639 -26.836 1.00 95.81 137 VAL A CA 1
ATOM 1047 C C . VAL A 1 137 ? 26.775 6.475 -25.727 1.00 95.81 137 VAL A C 1
ATOM 1049 O O . VAL A 1 137 ? 27.989 6.446 -25.565 1.00 95.81 137 VAL A O 1
ATOM 1052 N N . GLY A 1 138 ? 25.982 7.173 -24.907 1.00 96.44 138 GLY A N 1
ATOM 1053 C CA . GLY A 1 138 ? 26.491 7.934 -23.761 1.00 96.44 138 GLY A CA 1
ATOM 1054 C C . GLY A 1 138 ? 27.157 7.095 -22.658 1.00 96.44 138 GLY A C 1
ATOM 1055 O O . GLY A 1 138 ? 27.807 7.673 -21.795 1.00 96.44 138 GLY A O 1
ATOM 1056 N N . ILE A 1 139 ? 27.008 5.764 -22.666 1.00 95.75 139 ILE A N 1
ATOM 1057 C CA . ILE A 1 139 ? 27.585 4.859 -21.657 1.00 95.75 139 ILE A CA 1
ATOM 1058 C C . ILE A 1 139 ? 28.949 4.318 -22.103 1.00 95.75 139 ILE A C 1
ATOM 1060 O O . ILE A 1 139 ? 29.905 4.382 -21.336 1.00 95.75 139 ILE A O 1
ATOM 1064 N N . ASN A 1 140 ? 29.047 3.768 -23.320 1.00 94.25 140 ASN A N 1
ATOM 1065 C CA . ASN A 1 140 ? 30.261 3.096 -23.811 1.00 94.25 140 ASN A CA 1
ATOM 1066 C C . ASN A 1 140 ? 30.784 3.623 -25.162 1.00 94.25 140 ASN A C 1
ATOM 1068 O O . ASN A 1 140 ? 31.756 3.084 -25.682 1.00 94.25 140 ASN A O 1
ATOM 1072 N N . GLY A 1 141 ? 30.145 4.633 -25.756 1.00 93.31 141 GLY A N 1
ATOM 1073 C CA . GLY A 1 141 ? 30.490 5.159 -27.082 1.00 93.31 141 GLY A CA 1
ATOM 1074 C C . GLY A 1 141 ? 29.997 4.316 -28.268 1.00 93.31 141 GLY A C 1
ATOM 1075 O O . GLY A 1 141 ? 30.164 4.739 -29.410 1.00 93.31 141 GLY A O 1
ATOM 1076 N N . GLY A 1 142 ? 29.376 3.156 -28.026 1.00 92.69 142 GLY A N 1
ATOM 1077 C CA . GLY A 1 142 ? 28.878 2.227 -29.043 1.00 92.69 142 GLY A CA 1
ATOM 1078 C C . GLY A 1 142 ? 27.348 2.186 -29.146 1.00 92.69 142 GLY A C 1
ATOM 1079 O O . GLY A 1 142 ? 26.629 2.714 -28.302 1.00 92.69 142 GLY A O 1
ATOM 1080 N N 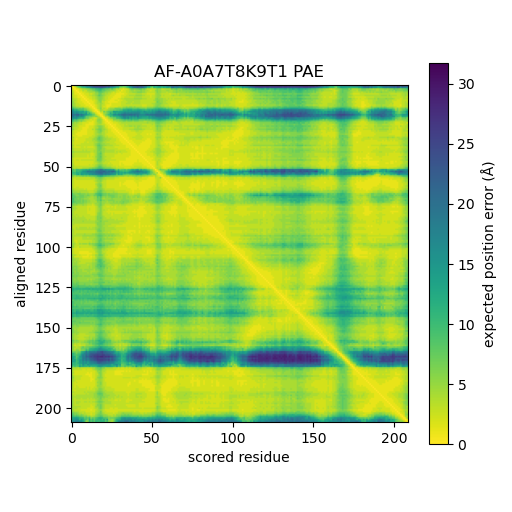. ARG A 1 143 ? 26.835 1.548 -30.208 1.00 91.25 143 ARG A N 1
ATOM 1081 C CA . ARG A 1 143 ? 25.390 1.294 -30.432 1.00 91.25 143 ARG A CA 1
ATOM 1082 C C . ARG A 1 143 ? 25.000 -0.174 -30.222 1.00 91.25 143 ARG A C 1
ATOM 1084 O O . ARG A 1 143 ? 24.013 -0.651 -30.763 1.00 91.25 143 ARG A O 1
ATOM 1091 N N . ASP A 1 144 ? 25.815 -0.908 -29.480 1.00 92.56 144 ASP A N 1
ATOM 1092 C CA . ASP A 1 144 ? 25.671 -2.341 -29.226 1.00 92.56 144 ASP A CA 1
ATOM 1093 C C . ASP A 1 144 ? 24.969 -2.653 -27.893 1.00 92.56 144 ASP A C 1
ATOM 1095 O O . ASP A 1 144 ? 24.555 -3.790 -27.649 1.00 92.56 144 ASP A O 1
ATOM 1099 N N . LEU A 1 145 ? 24.795 -1.640 -27.039 1.00 95.44 145 LEU A N 1
ATOM 1100 C CA . LEU A 1 145 ? 24.101 -1.760 -25.763 1.00 95.44 145 LEU A CA 1
ATOM 1101 C C . LEU A 1 145 ? 22.585 -1.612 -25.918 1.00 95.44 145 LEU A C 1
ATOM 1103 O O . LEU A 1 145 ? 22.091 -0.713 -26.591 1.00 95.44 145 LEU A O 1
ATOM 1107 N N . ARG A 1 146 ? 21.853 -2.459 -25.193 1.00 94.88 146 ARG A N 1
ATOM 1108 C CA . ARG A 1 146 ? 20.411 -2.347 -24.942 1.00 94.88 146 ARG A CA 1
ATOM 1109 C C . ARG A 1 146 ? 20.080 -2.922 -23.571 1.00 94.88 146 ARG A C 1
ATOM 1111 O O . ARG A 1 146 ? 20.847 -3.731 -23.042 1.00 94.88 146 ARG A O 1
ATOM 1118 N N . LEU A 1 147 ? 18.923 -2.576 -23.016 1.00 94.62 147 LEU A N 1
ATOM 1119 C CA . LEU A 1 147 ? 18.432 -3.235 -21.810 1.00 94.62 147 LEU A CA 1
ATOM 1120 C C . LEU A 1 147 ? 17.844 -4.600 -22.173 1.00 94.62 147 LEU A C 1
ATOM 1122 O O . LEU A 1 147 ? 16.932 -4.703 -22.986 1.00 94.62 147 LEU A O 1
ATOM 1126 N N . SER A 1 148 ? 18.357 -5.664 -21.560 1.00 93.81 148 SER A N 1
ATOM 1127 C CA . SER A 1 148 ? 17.779 -7.006 -21.695 1.00 93.81 148 SER A CA 1
ATOM 1128 C C . SER A 1 148 ? 16.626 -7.213 -20.718 1.00 93.81 148 SER A C 1
ATOM 1130 O O . SER A 1 148 ? 15.578 -7.745 -21.084 1.00 93.81 148 SER A O 1
ATOM 1132 N N . ALA A 1 149 ? 16.807 -6.776 -19.472 1.00 94.31 149 ALA A N 1
ATOM 1133 C CA . ALA A 1 149 ? 15.797 -6.866 -18.439 1.00 94.31 149 ALA A CA 1
ATOM 1134 C C . ALA A 1 149 ? 15.948 -5.778 -17.376 1.00 94.31 149 ALA A C 1
ATOM 1136 O O . ALA A 1 149 ? 17.059 -5.376 -17.037 1.00 94.31 149 ALA A O 1
ATOM 1137 N N . PHE A 1 150 ? 14.818 -5.362 -16.813 1.00 95.38 150 PHE A N 1
ATOM 1138 C CA . PHE A 1 150 ? 14.755 -4.566 -15.600 1.00 95.38 150 PHE A CA 1
ATOM 1139 C C . PHE A 1 150 ? 14.038 -5.375 -14.521 1.00 95.38 150 PHE A C 1
ATOM 1141 O O . PHE A 1 150 ? 12.834 -5.622 -14.617 1.00 95.38 150 PHE A O 1
ATOM 1148 N N . TYR A 1 151 ? 14.779 -5.795 -13.498 1.00 96.44 151 TYR A N 1
ATOM 1149 C CA . TYR A 1 151 ? 14.230 -6.526 -12.361 1.00 96.44 151 TYR A CA 1
ATOM 1150 C C . TYR A 1 151 ? 14.155 -5.624 -11.135 1.00 96.44 151 TYR A C 1
ATOM 1152 O O . TYR A 1 151 ? 15.160 -5.054 -10.718 1.00 96.44 151 TYR A O 1
ATOM 1160 N N . GLU A 1 152 ? 12.974 -5.547 -10.533 1.00 94.94 152 GLU A N 1
ATOM 1161 C CA . GLU A 1 152 ? 12.786 -4.947 -9.219 1.00 94.94 152 GLU A CA 1
ATOM 1162 C C . GLU A 1 152 ? 12.682 -6.055 -8.173 1.00 94.94 152 GLU A C 1
ATOM 1164 O O . GLU A 1 152 ? 11.803 -6.918 -8.249 1.00 94.94 152 GLU A O 1
ATOM 1169 N N . PHE A 1 153 ? 13.585 -6.021 -7.195 1.00 95.06 153 PHE A N 1
ATOM 1170 C CA . PHE A 1 153 ? 13.487 -6.825 -5.986 1.00 95.06 153 PHE A CA 1
ATOM 1171 C C . PHE A 1 153 ? 13.111 -5.924 -4.813 1.00 95.06 153 PHE A C 1
ATOM 1173 O O . PHE A 1 153 ? 13.826 -4.970 -4.508 1.00 95.06 153 PHE A O 1
ATOM 1180 N N . ALA A 1 154 ? 12.014 -6.249 -4.136 1.00 91.06 154 ALA A N 1
ATOM 1181 C CA . ALA A 1 154 ? 11.539 -5.512 -2.976 1.00 91.06 154 ALA A CA 1
ATOM 1182 C C . ALA A 1 154 ? 11.252 -6.472 -1.823 1.00 91.06 154 ALA A C 1
ATOM 1184 O O . ALA A 1 154 ? 10.592 -7.497 -1.999 1.00 91.06 154 ALA A O 1
ATOM 1185 N N . LYS A 1 155 ? 11.723 -6.112 -0.626 1.00 91.69 155 LYS A N 1
ATOM 1186 C CA . LYS A 1 155 ? 11.456 -6.831 0.621 1.00 91.69 155 LYS A CA 1
ATOM 1187 C C . LYS A 1 155 ? 11.030 -5.842 1.698 1.00 91.69 155 LYS A C 1
ATOM 1189 O O . LYS A 1 155 ? 11.755 -4.899 1.997 1.00 91.69 155 LYS A O 1
ATOM 1194 N N . LEU A 1 156 ? 9.868 -6.082 2.293 1.00 89.81 156 LEU A N 1
ATOM 1195 C CA . LEU A 1 156 ? 9.287 -5.281 3.366 1.00 89.81 156 LEU A CA 1
ATOM 1196 C C . LEU A 1 156 ? 9.016 -6.177 4.573 1.00 89.81 156 LEU A C 1
ATOM 1198 O O . LEU A 1 156 ? 8.326 -7.187 4.445 1.00 89.81 156 LEU A O 1
ATOM 1202 N N . SER A 1 157 ? 9.518 -5.784 5.741 1.00 90.38 157 SER A N 1
ATOM 1203 C CA . SER A 1 157 ? 9.174 -6.381 7.034 1.00 90.38 157 SER A CA 1
ATOM 1204 C C . SER A 1 157 ? 9.012 -5.271 8.062 1.00 90.38 157 SER A C 1
ATOM 1206 O O . SER A 1 157 ? 9.916 -4.456 8.225 1.00 90.38 157 SER A O 1
ATOM 1208 N N . LEU A 1 158 ? 7.864 -5.242 8.742 1.00 87.56 158 LEU A N 1
ATOM 1209 C CA . LEU A 1 158 ? 7.544 -4.237 9.767 1.00 87.56 158 LEU A CA 1
ATOM 1210 C C . LEU A 1 158 ? 7.531 -4.802 11.195 1.00 87.56 158 LEU A C 1
ATOM 1212 O O . LEU A 1 158 ? 6.942 -4.203 12.090 1.00 87.56 158 LEU A O 1
ATOM 1216 N N . LYS A 1 159 ? 8.143 -5.971 11.419 1.00 80.44 159 LYS A N 1
ATOM 1217 C CA . LYS A 1 159 ? 8.081 -6.692 12.701 1.00 80.44 159 LYS A CA 1
ATOM 1218 C C . LYS A 1 159 ? 8.492 -5.831 13.904 1.00 80.44 159 LYS A C 1
ATOM 1220 O O . LYS A 1 159 ? 7.805 -5.861 14.918 1.00 80.44 159 LYS A O 1
ATOM 1225 N N . ASP A 1 160 ? 9.555 -5.047 13.751 1.00 80.44 160 ASP A N 1
ATOM 1226 C CA . ASP A 1 160 ? 10.149 -4.247 14.831 1.00 80.44 160 ASP A CA 1
ATOM 1227 C C . ASP A 1 160 ? 9.884 -2.738 14.661 1.00 80.44 160 ASP A C 1
ATOM 1229 O O . ASP A 1 160 ? 10.451 -1.912 15.371 1.00 80.44 160 ASP A O 1
ATOM 1233 N N . SER A 1 161 ? 9.026 -2.366 13.703 1.00 85.19 161 SER A N 1
ATOM 1234 C CA . SER A 1 161 ? 8.736 -0.965 13.363 1.00 85.19 161 SER A CA 1
ATOM 1235 C C . SER A 1 161 ? 7.629 -0.344 14.219 1.00 85.19 161 SER A C 1
ATOM 1237 O O . SER A 1 161 ? 7.467 0.875 14.213 1.00 85.19 161 SER A O 1
ATOM 1239 N N . PHE A 1 162 ? 6.856 -1.167 14.933 1.00 86.25 162 PHE A N 1
ATOM 1240 C CA . PHE A 1 162 ? 5.799 -0.720 15.838 1.00 86.25 162 PHE A CA 1
ATOM 1241 C C . PHE A 1 162 ? 6.326 -0.737 17.271 1.00 86.25 162 PHE A C 1
ATOM 1243 O O . PHE A 1 162 ? 6.531 -1.809 17.840 1.00 86.25 162 PHE A O 1
ATOM 1250 N N . LYS A 1 163 ? 6.528 0.442 17.867 1.00 79.50 163 LYS A N 1
ATOM 1251 C CA . LYS A 1 163 ? 6.948 0.557 19.268 1.00 79.50 163 LYS A CA 1
ATOM 1252 C C . LYS A 1 163 ? 5.890 1.229 20.126 1.00 79.50 163 LYS A C 1
ATOM 1254 O O . LYS A 1 163 ? 5.211 2.158 19.698 1.00 79.50 163 LYS A O 1
ATOM 1259 N N . MET A 1 164 ? 5.749 0.698 21.335 1.00 81.06 164 MET A N 1
ATOM 1260 C CA . MET A 1 164 ? 4.782 1.128 22.336 1.00 81.06 164 MET A CA 1
ATOM 1261 C C . MET A 1 164 ? 5.362 2.258 23.185 1.00 81.06 164 MET A C 1
ATOM 1263 O O . MET A 1 164 ? 6.519 2.191 23.601 1.00 81.06 164 MET A O 1
ATOM 1267 N N . ASN A 1 165 ? 4.542 3.256 23.508 1.00 75.38 165 ASN A N 1
ATOM 1268 C CA . ASN A 1 165 ? 4.893 4.232 24.529 1.00 75.38 165 ASN A CA 1
ATOM 1269 C C . ASN A 1 165 ? 4.678 3.656 25.929 1.00 75.38 165 ASN A C 1
ATOM 1271 O O . ASN A 1 165 ? 3.600 3.154 26.241 1.00 75.38 165 ASN A O 1
ATOM 1275 N N . ASN A 1 166 ? 5.663 3.840 26.810 1.00 62.47 166 ASN A N 1
ATOM 1276 C CA . ASN A 1 166 ? 5.513 3.637 28.255 1.00 62.47 166 ASN A CA 1
ATOM 1277 C C . ASN A 1 166 ? 4.699 4.790 28.877 1.00 62.47 166 ASN A C 1
ATOM 1279 O O . ASN A 1 166 ? 5.179 5.550 29.713 1.00 62.47 166 ASN A O 1
ATOM 1283 N N . THR A 1 167 ? 3.460 4.967 28.433 1.00 58.81 167 THR A N 1
ATOM 1284 C CA . THR A 1 167 ? 2.481 5.828 29.102 1.00 58.81 167 THR A CA 1
ATOM 1285 C C . THR A 1 167 ? 1.608 4.959 29.989 1.00 58.81 167 THR A C 1
ATOM 1287 O O . THR A 1 167 ? 1.131 3.924 29.538 1.00 58.81 167 THR A O 1
ATOM 1290 N N . ASN A 1 168 ? 1.416 5.367 31.248 1.00 56.34 168 ASN A N 1
ATOM 1291 C CA . ASN A 1 168 ? 0.623 4.633 32.238 1.00 56.34 168 ASN A CA 1
ATOM 1292 C C . ASN A 1 168 ? -0.692 4.126 31.628 1.00 56.34 168 ASN A C 1
ATOM 1294 O O . ASN A 1 168 ? -1.494 4.933 31.153 1.00 56.34 168 ASN A O 1
ATOM 1298 N N . ASN A 1 169 ? -0.882 2.801 31.657 1.00 55.09 169 ASN A N 1
ATOM 1299 C CA . ASN A 1 169 ? -2.057 2.100 31.143 1.00 55.09 169 ASN A CA 1
ATOM 1300 C C . ASN A 1 169 ? -3.327 2.643 31.805 1.00 55.09 169 ASN A C 1
ATOM 1302 O O . ASN A 1 169 ? -3.759 2.169 32.854 1.00 55.09 169 ASN A O 1
ATOM 1306 N N . THR A 1 170 ? -3.943 3.637 31.180 1.00 54.94 170 THR A N 1
ATOM 1307 C CA . THR A 1 170 ? -5.352 3.924 31.401 1.00 54.94 170 THR A CA 1
ATOM 1308 C C . THR A 1 170 ? -6.102 3.021 30.439 1.00 54.94 170 THR A C 1
ATOM 1310 O O . THR A 1 170 ? -5.887 3.073 29.231 1.00 54.94 170 THR A O 1
ATOM 1313 N N . THR A 1 171 ? -6.936 2.133 30.976 1.00 54.50 171 THR A N 1
ATOM 1314 C CA . THR A 1 171 ? -7.865 1.304 30.205 1.00 54.50 171 THR A CA 1
ATOM 1315 C C . THR A 1 171 ? -8.887 2.215 29.533 1.00 54.50 171 THR A C 1
ATOM 1317 O O . THR A 1 171 ? -10.002 2.410 30.011 1.00 54.50 171 THR A O 1
ATOM 1320 N N . SER A 1 172 ? -8.486 2.837 28.429 1.00 59.91 172 SER A N 1
ATOM 1321 C CA . SER A 1 172 ? -9.384 3.609 27.592 1.00 59.91 172 SER A CA 1
ATOM 1322 C C . SER A 1 172 ? -10.174 2.628 26.722 1.00 59.91 172 SER A C 1
ATOM 1324 O O . SER A 1 172 ? -9.625 1.730 26.080 1.00 59.91 172 SER A O 1
ATOM 1326 N N . SER A 1 173 ? -11.503 2.732 26.753 1.00 65.62 173 SER A N 1
ATOM 1327 C CA . SER A 1 173 ? -12.345 1.957 25.843 1.00 65.62 173 SER A CA 1
ATOM 1328 C C . SER A 1 173 ? -12.066 2.459 24.422 1.00 65.62 173 SER A C 1
ATOM 1330 O O . SER A 1 173 ? -12.329 3.630 24.130 1.00 65.62 173 SER A O 1
ATOM 1332 N N . SER A 1 174 ? -11.535 1.605 23.547 1.00 67.44 174 SER A N 1
ATOM 1333 C CA . SER A 1 174 ? -11.349 1.945 22.134 1.00 67.44 174 SER A CA 1
ATOM 1334 C C . SER A 1 174 ? -12.712 2.095 21.459 1.00 67.44 174 SER A C 1
ATOM 1336 O O . SER A 1 174 ? -13.496 1.148 21.464 1.00 67.44 174 SER A O 1
ATOM 1338 N N . GLU A 1 175 ? -12.992 3.257 20.873 1.00 80.62 175 GLU A N 1
ATOM 1339 C CA . GLU A 1 175 ? -14.265 3.523 20.178 1.00 80.62 175 GLU A CA 1
ATOM 1340 C C . GLU A 1 175 ? -14.223 3.098 18.707 1.00 80.62 175 GLU A C 1
ATOM 1342 O O . GLU A 1 175 ? -15.248 2.754 18.124 1.00 80.62 175 GLU A O 1
ATOM 1347 N N . TYR A 1 176 ? -13.029 3.080 18.117 1.00 90.50 176 TYR A N 1
ATOM 1348 C CA . TYR A 1 176 ? -12.825 2.724 16.718 1.00 90.50 176 TYR A CA 1
ATOM 1349 C C . TYR A 1 176 ? -12.149 1.354 16.615 1.00 90.50 176 TYR A C 1
ATOM 1351 O O . TYR A 1 176 ? -11.168 1.101 17.313 1.00 90.50 176 TYR A O 1
ATOM 1359 N N . ASP A 1 177 ? -12.653 0.482 15.739 1.00 93.50 177 ASP A N 1
ATOM 1360 C CA . ASP A 1 177 ? -12.087 -0.847 15.470 1.00 93.50 177 ASP A CA 1
ATOM 1361 C C . ASP A 1 177 ? -11.833 -1.010 13.964 1.00 93.50 177 ASP A C 1
ATOM 1363 O O . ASP A 1 177 ? -12.762 -1.086 13.155 1.00 93.50 177 ASP A O 1
ATOM 1367 N N . PHE A 1 178 ? -10.558 -1.032 13.578 1.00 95.69 178 PHE A N 1
ATOM 1368 C CA . PHE A 1 178 ? -10.113 -1.212 12.202 1.00 95.69 178 PHE A CA 1
ATOM 1369 C C . PHE A 1 178 ? -9.548 -2.616 12.026 1.00 95.69 178 PHE A C 1
ATOM 1371 O O . PHE A 1 178 ? -8.498 -2.952 12.570 1.00 95.69 178 PHE A O 1
ATOM 1378 N N . ARG A 1 179 ? -10.222 -3.437 11.219 1.00 95.56 179 ARG A N 1
ATOM 1379 C CA . ARG A 1 179 ? -9.821 -4.825 10.964 1.00 95.56 179 ARG A CA 1
ATOM 1380 C C . ARG A 1 179 ? -9.376 -5.011 9.524 1.00 95.56 179 ARG A C 1
ATOM 1382 O O . ARG A 1 179 ? -10.194 -5.066 8.607 1.00 95.56 179 ARG A O 1
ATOM 1389 N N . PHE A 1 180 ? -8.075 -5.174 9.331 1.00 95.75 180 PHE A N 1
ATOM 1390 C CA . PHE A 1 180 ? -7.451 -5.482 8.044 1.00 95.75 180 PHE A CA 1
ATOM 1391 C C . PHE A 1 180 ? -7.497 -6.989 7.758 1.00 95.75 180 PHE A C 1
ATOM 1393 O O . PHE A 1 180 ? -6.498 -7.645 7.482 1.00 95.75 180 PHE A O 1
ATOM 1400 N N . GLU A 1 181 ? -8.702 -7.546 7.832 1.00 93.69 181 GLU A N 1
ATOM 1401 C CA . GLU A 1 181 ? -9.001 -8.972 7.674 1.00 93.69 181 GLU A CA 1
ATOM 1402 C C . GLU A 1 181 ? -9.406 -9.347 6.240 1.00 93.69 181 GLU A C 1
ATOM 1404 O O . GLU A 1 181 ? -10.005 -10.387 6.011 1.00 93.69 181 GLU A O 1
ATOM 1409 N N . ARG A 1 182 ? -9.140 -8.491 5.257 1.00 93.06 182 ARG A N 1
ATOM 1410 C CA . ARG A 1 182 ? -9.462 -8.700 3.835 1.00 93.06 182 ARG A CA 1
ATOM 1411 C C . ARG A 1 182 ? -8.444 -7.975 2.970 1.00 93.06 182 ARG A C 1
ATOM 1413 O O . ARG A 1 182 ? -7.579 -7.301 3.503 1.00 93.06 182 ARG A O 1
ATOM 1420 N N . GLN A 1 183 ? -8.544 -8.092 1.649 1.00 94.75 183 GLN A N 1
ATOM 1421 C CA . GLN A 1 183 ? -7.602 -7.447 0.730 1.00 94.75 183 GLN A CA 1
ATOM 1422 C C . GLN A 1 183 ? -7.526 -5.929 0.952 1.00 94.75 183 GLN A C 1
ATOM 1424 O O . GLN A 1 183 ? -8.560 -5.262 0.992 1.00 94.75 183 GLN A O 1
ATOM 1429 N N . PHE A 1 184 ? -6.311 -5.393 1.077 1.00 96.44 184 PHE A N 1
ATOM 1430 C CA . PHE A 1 184 ? -6.059 -3.969 1.316 1.00 96.44 184 PHE A CA 1
ATOM 1431 C C . PHE A 1 184 ? -4.802 -3.485 0.584 1.00 96.44 184 PHE A C 1
ATOM 1433 O O . PHE A 1 184 ? -3.932 -4.286 0.228 1.00 96.44 184 PHE A O 1
ATOM 1440 N N . LEU A 1 185 ? -4.706 -2.171 0.384 1.00 97.69 185 LEU A N 1
ATOM 1441 C CA . LEU A 1 185 ? -3.501 -1.498 -0.099 1.00 97.69 185 LEU A CA 1
ATOM 1442 C C . LEU A 1 185 ? -2.720 -0.950 1.102 1.00 97.69 185 LEU A C 1
ATOM 1444 O O . LEU A 1 185 ? -3.315 -0.466 2.065 1.00 97.69 185 LEU A O 1
ATOM 1448 N N . TYR A 1 186 ? -1.396 -1.010 1.048 1.00 97.19 186 TYR A N 1
ATOM 1449 C CA . TYR A 1 186 ? -0.519 -0.372 2.020 1.00 97.19 186 TYR A CA 1
ATOM 1450 C C . TYR A 1 186 ? 0.503 0.519 1.314 1.00 97.19 186 TYR A C 1
ATOM 1452 O O . TYR A 1 186 ? 0.957 0.220 0.207 1.00 97.19 186 TYR A O 1
ATOM 1460 N N . VAL A 1 187 ? 0.875 1.614 1.971 1.00 97.25 187 VAL A N 1
ATOM 1461 C CA . VAL A 1 187 ? 1.863 2.570 1.473 1.00 97.25 187 VAL A CA 1
ATOM 1462 C C . VAL A 1 187 ? 2.783 2.976 2.609 1.00 97.25 187 VAL A C 1
ATOM 1464 O O . VAL A 1 187 ? 2.323 3.370 3.674 1.00 97.25 187 VAL A O 1
ATOM 1467 N N . LEU A 1 188 ? 4.086 2.904 2.372 1.00 95.38 188 LEU A N 1
ATOM 1468 C CA . LEU A 1 188 ? 5.098 3.481 3.239 1.00 95.38 188 LEU A CA 1
ATOM 1469 C C . LEU A 1 188 ? 5.465 4.858 2.690 1.00 95.38 188 LEU A C 1
ATOM 1471 O O . LEU A 1 188 ? 5.957 4.968 1.564 1.00 95.38 188 LEU A O 1
ATOM 1475 N N . ARG A 1 189 ? 5.196 5.907 3.464 1.00 95.38 189 ARG A N 1
ATOM 1476 C CA . ARG A 1 189 ? 5.378 7.302 3.054 1.00 95.38 189 ARG A CA 1
ATOM 1477 C C . ARG A 1 189 ? 6.382 7.995 3.966 1.00 95.38 189 ARG A C 1
ATOM 1479 O O . ARG A 1 189 ? 6.293 7.857 5.178 1.00 95.38 189 ARG A O 1
ATOM 1486 N N . HIS A 1 190 ? 7.299 8.762 3.387 1.00 95.00 190 HIS A N 1
ATOM 1487 C CA . HIS A 1 190 ? 8.158 9.683 4.123 1.00 95.00 190 HIS A CA 1
ATOM 1488 C C . HIS A 1 190 ? 7.395 10.972 4.409 1.00 95.00 190 HIS A C 1
ATOM 1490 O O . HIS A 1 190 ? 7.023 11.694 3.480 1.00 95.00 190 HIS A O 1
ATOM 1496 N N . ASP A 1 191 ? 7.134 11.257 5.683 1.00 92.50 191 ASP A N 1
ATOM 1497 C CA . ASP A 1 191 ? 6.216 12.328 6.054 1.00 92.50 191 ASP A CA 1
ATOM 1498 C C . ASP A 1 191 ? 6.689 13.734 5.662 1.00 92.50 191 ASP A C 1
ATOM 1500 O O . ASP A 1 191 ? 5.865 14.475 5.111 1.00 92.50 191 ASP A O 1
ATOM 1504 N N . PRO A 1 192 ? 7.981 14.091 5.830 1.00 93.00 192 PRO A N 1
ATOM 1505 C CA . PRO A 1 192 ? 8.482 15.418 5.476 1.00 93.00 192 PRO A CA 1
ATOM 1506 C C . PRO A 1 192 ? 8.418 15.752 3.981 1.00 93.00 192 PRO A C 1
ATOM 1508 O O . PRO A 1 192 ? 8.103 16.882 3.622 1.00 93.00 192 PRO A O 1
ATOM 1511 N N . THR A 1 193 ? 8.730 14.796 3.097 1.00 94.44 193 THR A N 1
ATOM 1512 C CA . THR A 1 193 ? 8.800 15.053 1.639 1.00 94.44 193 THR A CA 1
ATOM 1513 C C . THR A 1 193 ? 7.565 14.580 0.883 1.00 94.44 193 THR A C 1
ATOM 1515 O O . THR A 1 193 ? 7.360 14.955 -0.267 1.00 94.44 193 THR A O 1
ATOM 1518 N N . GLY A 1 194 ? 6.756 13.718 1.497 1.00 93.06 194 GLY A N 1
ATOM 1519 C CA . GLY A 1 194 ? 5.646 13.039 0.843 1.00 93.06 194 GLY A CA 1
ATOM 1520 C C . GLY A 1 194 ? 6.043 11.934 -0.130 1.00 93.06 194 GLY A C 1
ATOM 1521 O O . GLY A 1 194 ? 5.163 11.406 -0.809 1.00 93.06 194 GLY A O 1
ATOM 1522 N N . LEU A 1 195 ? 7.326 11.562 -0.176 1.00 95.00 195 LEU A N 1
ATOM 1523 C CA . LEU A 1 195 ? 7.818 10.470 -1.009 1.00 95.00 195 LEU A CA 1
ATOM 1524 C C . LEU A 1 195 ? 7.127 9.154 -0.624 1.00 95.00 195 LEU A C 1
ATOM 1526 O O . LEU A 1 195 ? 7.094 8.778 0.549 1.00 95.00 195 LEU A O 1
ATOM 1530 N N . ILE A 1 196 ? 6.624 8.435 -1.624 1.00 95.31 196 ILE A N 1
ATOM 1531 C CA . ILE A 1 196 ? 6.205 7.043 -1.471 1.00 95.31 196 ILE A CA 1
ATOM 1532 C C . ILE A 1 196 ? 7.463 6.178 -1.558 1.00 95.31 196 ILE A C 1
ATOM 1534 O O . ILE A 1 196 ? 8.079 6.079 -2.613 1.00 95.31 196 ILE A O 1
ATOM 1538 N N . VAL A 1 197 ? 7.846 5.573 -0.435 1.00 93.19 197 VAL A N 1
ATOM 1539 C CA . VAL A 1 197 ? 8.996 4.659 -0.339 1.00 93.19 197 VAL A CA 1
ATOM 1540 C C . VAL A 1 197 ? 8.619 3.281 -0.872 1.00 93.19 197 VAL A C 1
ATOM 1542 O O . VAL A 1 197 ? 9.408 2.608 -1.525 1.00 93.19 197 VAL A O 1
ATOM 1545 N N . THR A 1 198 ? 7.403 2.831 -0.572 1.00 93.00 198 THR A N 1
ATOM 1546 C CA . THR A 1 198 ? 6.892 1.532 -1.012 1.00 93.00 198 THR A CA 1
ATOM 1547 C C . THR A 1 198 ? 5.380 1.600 -1.116 1.00 93.00 198 THR A C 1
ATOM 1549 O O . THR A 1 198 ? 4.721 2.199 -0.269 1.00 93.00 198 THR A O 1
ATOM 1552 N N . ILE A 1 199 ? 4.824 0.944 -2.125 1.00 95.31 199 ILE A N 1
ATOM 1553 C CA . ILE A 1 199 ? 3.390 0.718 -2.279 1.00 95.31 199 ILE A CA 1
ATOM 1554 C C . ILE A 1 199 ? 3.169 -0.756 -2.589 1.00 95.31 199 ILE A C 1
ATOM 1556 O O . ILE A 1 199 ? 3.949 -1.373 -3.310 1.00 95.31 199 ILE A O 1
ATOM 1560 N N . GLY A 1 200 ? 2.119 -1.342 -2.030 1.00 94.88 200 GLY A N 1
ATOM 1561 C CA . GLY A 1 200 ? 1.790 -2.725 -2.322 1.00 94.88 200 GLY A CA 1
ATOM 1562 C C . GLY A 1 200 ? 0.408 -3.120 -1.845 1.00 94.88 200 GLY A C 1
ATOM 1563 O O . GLY A 1 200 ? -0.315 -2.354 -1.212 1.00 94.88 200 GLY A O 1
ATOM 1564 N N . ARG A 1 201 ? 0.043 -4.357 -2.169 1.00 94.75 201 ARG A N 1
ATOM 1565 C CA . ARG A 1 201 ? -1.253 -4.956 -1.854 1.00 94.75 201 ARG A CA 1
ATOM 1566 C C . ARG A 1 201 ? -1.070 -6.185 -0.987 1.00 94.75 201 ARG A C 1
ATOM 1568 O O . ARG A 1 201 ? -0.220 -7.029 -1.267 1.00 94.75 201 ARG A O 1
ATOM 1575 N N . TYR A 1 202 ? -1.905 -6.321 0.032 1.00 94.31 202 TYR A N 1
ATOM 1576 C CA . TYR A 1 202 ? -1.990 -7.538 0.824 1.00 94.31 202 TYR A CA 1
ATOM 1577 C C . TYR A 1 202 ? -3.193 -8.350 0.349 1.00 94.31 202 TYR A C 1
ATOM 1579 O O . TYR A 1 202 ? -4.335 -8.022 0.658 1.00 94.31 202 TYR A O 1
ATOM 1587 N N . LEU A 1 203 ? -2.949 -9.395 -0.446 1.00 92.38 203 LEU A N 1
ATOM 1588 C CA . LEU A 1 203 ? -4.024 -10.173 -1.076 1.00 92.38 203 LEU A CA 1
ATOM 1589 C C . LEU A 1 203 ? -4.455 -11.395 -0.267 1.00 92.38 203 LEU A C 1
ATOM 1591 O O . LEU A 1 203 ? -5.629 -11.759 -0.269 1.00 92.38 203 LEU A O 1
ATOM 1595 N N . LYS A 1 204 ? -3.490 -12.060 0.366 1.00 90.25 204 LYS A N 1
ATOM 1596 C CA . LYS A 1 204 ? -3.687 -13.272 1.157 1.00 90.25 204 LYS A CA 1
ATOM 1597 C C . LYS A 1 204 ? -2.487 -13.491 2.085 1.00 90.25 204 LYS A C 1
ATOM 1599 O O . LYS A 1 204 ? -1.379 -13.079 1.729 1.00 90.25 204 LYS A O 1
ATOM 1604 N N . PRO A 1 205 ? -2.670 -14.186 3.216 1.00 88.31 205 PRO A N 1
ATOM 1605 C CA . PRO A 1 205 ? -1.560 -14.646 4.039 1.00 88.31 205 PRO A CA 1
ATOM 1606 C C . PRO A 1 205 ? -0.664 -15.634 3.286 1.00 88.31 205 PRO A C 1
ATOM 1608 O O . PRO A 1 205 ? -1.155 -16.442 2.495 1.00 88.31 205 PRO A O 1
ATOM 1611 N N . LYS A 1 206 ? 0.649 -15.586 3.546 1.00 80.56 206 LYS A N 1
ATOM 1612 C CA . LYS A 1 206 ? 1.612 -16.572 3.018 1.00 80.56 206 LYS A CA 1
ATOM 1613 C C . LYS A 1 206 ? 1.465 -17.934 3.704 1.00 80.56 206 LYS A C 1
ATOM 1615 O O . LYS A 1 206 ? 1.589 -18.962 3.045 1.00 80.56 206 LYS A O 1
ATOM 1620 N N . HIS A 1 207 ? 1.152 -17.927 4.999 1.00 74.50 207 HIS A N 1
ATOM 1621 C CA . HIS A 1 207 ? 0.967 -19.121 5.818 1.00 74.50 207 HIS A CA 1
ATOM 1622 C C . HIS A 1 207 ? -0.353 -19.016 6.587 1.00 74.50 207 HIS A C 1
ATOM 1624 O O . HIS A 1 207 ? -0.677 -17.950 7.111 1.00 74.50 207 HIS A O 1
ATOM 1630 N N . ALA A 1 208 ? -1.113 -20.110 6.617 1.00 72.56 208 ALA A N 1
ATOM 1631 C CA . ALA A 1 208 ? -2.224 -20.276 7.548 1.00 72.56 208 ALA A CA 1
ATOM 1632 C C . ALA A 1 208 ? -1.677 -20.803 8.882 1.00 72.56 208 ALA A C 1
ATOM 1634 O O . ALA A 1 208 ? -0.679 -21.529 8.876 1.00 72.56 208 ALA A O 1
ATOM 1635 N N . LEU A 1 209 ? -2.312 -20.412 9.987 1.00 67.88 209 LEU A N 1
ATOM 1636 C CA . LEU A 1 209 ? -2.086 -21.001 11.309 1.00 67.88 209 LEU A CA 1
ATOM 1637 C C . LEU A 1 209 ? -2.780 -22.358 11.445 1.00 67.88 209 LEU A C 1
ATOM 1639 O O . LEU A 1 209 ? -3.872 -22.520 10.850 1.00 67.88 209 LEU A O 1
#

Organism: Caligus rogercresseyi (NCBI:txid217165)

InterPro domains:
  IPR000215 Serpin family [PTHR11461] (33-206)
  IPR023796 Serpin domain [PF00079] (30-205)
  IPR036186 Serpin superfamily [SSF56574] (21-205)
  IPR042185 Serpin superfamily, domain 2 [G3DSA:2.30.39.10] (21-208)

pLDDT: mean 89.85, std 9.77, range [54.5, 98.0]

Foldseek 3Di:
DWWADKDKDWFQAWAQDPVGTHTFIAIWIKTKTKWFWFADPQLQWTWTWDFWDDDQRKIKIKTGHHDVVDDDDCRAVSSVVRDDPVVVVVRVVGRHIDPFMAIAIDHFDWDKDKDWCLVVCVVVPVVCQCDLNRDPCVPPVDSPDGDPTDIDIDTDGCPPGDDHDPDPDDPTDHPHYHHPNAKIKIFIARVPPRDTPDIDIDHDDPDGD

Solvent-accessible surface area (backbone atoms only — not comparable to full-atom values): 11934 Å² total; per-residue (Å²): 141,46,33,64,39,74,40,85,38,79,30,65,27,48,35,76,55,101,90,48,83,43,78,41,44,21,65,18,35,37,36,29,24,52,38,29,35,33,68,36,83,88,54,38,25,28,34,42,41,44,78,36,60,78,93,68,46,30,30,43,36,40,37,35,35,32,54,84,96,46,85,53,89,65,29,50,60,57,28,58,77,57,60,45,75,69,50,48,61,51,48,65,72,39,54,37,77,49,94,54,36,28,36,38,38,36,53,65,61,71,48,74,49,79,43,77,41,53,66,57,41,35,75,75,65,55,49,46,51,57,40,87,78,12,81,42,36,93,78,78,73,43,71,84,51,56,46,88,75,48,75,49,76,49,76,47,74,52,85,83,47,72,69,59,49,98,61,84,86,67,90,69,80,57,80,42,74,45,73,55,34,45,49,28,42,41,34,37,30,31,63,93,81,64,46,74,79,44,75,50,71,50,69,72,76,96,57,72,110